Protein AF-A0A7S1HUW3-F1 (afdb_monomer)

Organism: NCBI:txid73025

Mean predicted aligned error: 11.08 Å

InterPro domains:
  IPR011990 Tetratricopeptide-like helical domain superfamily [G3DSA:1.25.40.10] (9-229)

Radius of gyration: 24.87 Å; Cα contacts (8 Å, |Δi|>4): 240; chains: 1; bounding box: 56×32×79 Å

Solvent-accessible surface area (backbone atoms only — not comparable to full-atom values): 16748 Å² total; per-residue (Å²): 142,74,86,83,72,82,83,65,94,85,57,62,65,66,44,54,49,30,48,50,54,19,50,52,26,52,69,39,39,88,79,38,91,62,22,58,60,51,18,45,54,30,36,52,52,34,48,50,62,72,69,42,90,88,64,80,72,94,42,76,70,61,52,52,56,50,47,53,52,50,30,51,46,32,42,55,42,17,66,72,36,33,90,83,37,48,71,59,16,48,55,27,22,50,55,23,32,72,74,40,69,68,37,21,63,42,25,34,53,36,22,52,51,47,55,75,68,47,89,50,74,72,51,51,56,54,26,52,53,29,24,50,49,7,31,57,25,10,65,77,70,70,37,63,66,56,21,49,56,21,48,54,52,47,22,62,70,30,43,57,50,94,48,29,71,56,18,50,53,49,40,45,74,74,66,48,88,77,77,82,58,65,67,80,51,28,84,72,45,78,82,68,75,53,74,69,62,71,66,64,46,68,73,66,46,66,87,48,50,94,79,55,84,84,81,68,82,79,63,54,57,70,71,58,47,49,50,49,53,57,58,65,32,97,84,27,66,57,41,70,76,64,35,58,84,36,91,81,44,63,95,78,80,88,85,77,88,74,76,59,79,91,54,68,83,60,78,65,90,48,72,66,47,48,50,51,55,44,45,48,55,57,52,58,76,66,57,133

Structure (mmCIF, N/CA/C/O backbone):
data_AF-A0A7S1HUW3-F1
#
_entry.id   AF-A0A7S1HUW3-F1
#
loop_
_atom_site.group_PDB
_atom_site.id
_atom_site.type_symbol
_atom_site.label_atom_id
_atom_site.label_alt_id
_atom_site.label_comp_id
_atom_site.label_asym_id
_atom_site.label_entity_id
_atom_site.label_seq_id
_atom_site.pdbx_PDB_ins_code
_atom_site.Cartn_x
_atom_site.Cartn_y
_atom_site.Cartn_z
_atom_site.occupancy
_atom_site.B_iso_or_equ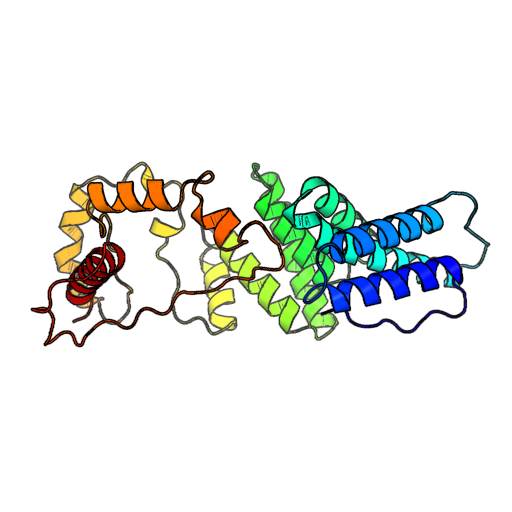iv
_atom_site.auth_seq_id
_atom_site.auth_comp_id
_atom_site.auth_asym_id
_atom_site.auth_atom_id
_atom_site.pdbx_PDB_model_num
ATOM 1 N N . PHE A 1 1 ? 9.871 -10.927 -1.979 1.00 43.12 1 PHE A N 1
ATOM 2 C CA . PHE A 1 1 ? 9.046 -9.715 -2.171 1.00 43.12 1 PHE A CA 1
ATOM 3 C C . PHE A 1 1 ? 9.077 -9.153 -3.594 1.00 43.12 1 PHE A C 1
ATOM 5 O O . PHE A 1 1 ? 8.125 -8.479 -3.960 1.00 43.12 1 PHE A O 1
ATOM 12 N N . PHE A 1 2 ? 10.095 -9.447 -4.413 1.00 52.97 2 PHE A N 1
ATOM 13 C CA . PHE A 1 2 ? 10.117 -9.075 -5.832 1.00 52.97 2 PHE A CA 1
ATOM 14 C C . PHE A 1 2 ? 10.014 -10.344 -6.686 1.00 52.97 2 PHE A C 1
ATOM 16 O O . PHE A 1 2 ? 10.800 -11.271 -6.492 1.00 52.97 2 PHE A O 1
ATOM 23 N N . ARG A 1 3 ? 9.026 -10.434 -7.589 1.00 48.28 3 ARG A N 1
ATOM 24 C CA . ARG A 1 3 ? 9.010 -11.504 -8.600 1.00 48.28 3 ARG A CA 1
ATOM 25 C C . ARG A 1 3 ? 10.178 -11.248 -9.556 1.00 48.28 3 ARG A C 1
ATOM 27 O O . ARG A 1 3 ? 10.244 -10.190 -10.176 1.00 48.28 3 ARG A O 1
ATOM 34 N N . HIS A 1 4 ? 11.107 -12.197 -9.658 1.00 50.22 4 HIS A N 1
ATOM 35 C CA . HIS A 1 4 ? 12.177 -12.134 -10.648 1.00 50.22 4 HIS A CA 1
ATOM 36 C C . HIS A 1 4 ? 11.571 -12.319 -12.042 1.00 50.22 4 HIS A C 1
ATOM 38 O O . HIS A 1 4 ? 11.090 -13.403 -12.370 1.00 50.22 4 HIS A O 1
ATOM 44 N N . LEU A 1 5 ? 11.580 -11.262 -12.854 1.00 51.81 5 LEU A N 1
ATOM 45 C CA . LEU A 1 5 ? 11.294 -11.389 -14.278 1.00 51.81 5 LEU A CA 1
ATOM 46 C C . LEU A 1 5 ? 12.488 -12.054 -14.978 1.00 51.81 5 LEU A C 1
ATOM 48 O O . LEU A 1 5 ? 13.639 -11.770 -14.625 1.00 51.81 5 LEU A O 1
ATOM 52 N N . PRO A 1 6 ? 12.241 -12.934 -15.960 1.00 51.38 6 PRO A N 1
ATOM 53 C CA . PRO A 1 6 ? 13.305 -13.482 -16.784 1.00 51.38 6 PRO A CA 1
ATOM 54 C C . PRO A 1 6 ? 14.025 -12.346 -17.519 1.00 51.38 6 PRO A C 1
ATOM 56 O O . PRO A 1 6 ? 13.398 -11.458 -18.095 1.00 51.38 6 PRO A O 1
ATOM 59 N N . LEU A 1 7 ? 15.359 -12.372 -17.481 1.00 55.84 7 LEU A N 1
ATOM 60 C CA . LEU A 1 7 ? 16.198 -11.396 -18.170 1.00 55.84 7 LEU A CA 1
ATOM 61 C C . LEU A 1 7 ? 15.936 -11.435 -19.678 1.00 55.84 7 LEU A C 1
ATOM 63 O O . LEU A 1 7 ? 16.014 -12.493 -20.306 1.00 55.84 7 LEU A O 1
ATOM 67 N N . VAL A 1 8 ? 15.650 -10.272 -20.259 1.00 60.28 8 VAL A N 1
ATOM 68 C CA . VAL A 1 8 ? 15.328 -10.155 -21.681 1.00 60.28 8 VAL A CA 1
ATOM 69 C C . VAL A 1 8 ? 16.625 -10.080 -22.512 1.00 60.28 8 VAL A C 1
ATOM 71 O O . VAL A 1 8 ? 17.457 -9.207 -22.254 1.00 60.28 8 VAL A O 1
ATOM 74 N N . PRO A 1 9 ? 16.823 -10.937 -23.539 1.00 56.75 9 PRO A N 1
ATOM 75 C CA . PRO A 1 9 ? 18.079 -11.022 -24.305 1.00 56.75 9 PRO A CA 1
ATOM 76 C C . PRO A 1 9 ? 18.466 -9.764 -25.100 1.00 56.75 9 PRO A C 1
ATOM 78 O O . PRO A 1 9 ? 19.591 -9.662 -25.582 1.00 56.75 9 PRO A O 1
ATOM 81 N N . THR A 1 10 ? 17.529 -8.837 -25.308 1.00 69.38 10 THR A N 1
ATOM 82 C CA . THR A 1 10 ? 17.661 -7.664 -26.190 1.00 69.38 10 THR A CA 1
ATOM 83 C C . THR A 1 10 ? 18.042 -6.381 -25.447 1.00 69.38 10 THR A C 1
ATOM 85 O O . THR A 1 10 ? 18.263 -5.352 -26.088 1.00 69.38 10 THR A O 1
ATOM 88 N N . MET A 1 11 ? 18.128 -6.425 -24.115 1.00 74.81 11 MET A N 1
ATOM 89 C CA . MET A 1 11 ? 18.357 -5.246 -23.283 1.00 74.81 11 MET A CA 1
ATOM 90 C C . MET A 1 11 ? 19.819 -4.826 -23.189 1.00 74.81 11 MET A C 1
ATOM 92 O O . MET A 1 11 ? 20.731 -5.648 -23.260 1.00 74.81 11 MET A O 1
ATOM 96 N N . ASP A 1 12 ? 20.037 -3.526 -22.967 1.00 83.88 12 ASP A N 1
ATOM 97 C CA . ASP A 1 12 ? 21.360 -3.010 -22.625 1.00 83.88 12 ASP A CA 1
ATOM 98 C C . ASP A 1 12 ? 21.861 -3.717 -21.356 1.00 83.88 12 ASP A C 1
ATOM 100 O O . ASP A 1 12 ? 21.289 -3.578 -20.270 1.00 83.88 12 ASP A O 1
ATOM 104 N N . HIS A 1 13 ? 22.952 -4.473 -21.498 1.00 86.75 13 HIS A N 1
ATOM 105 C CA . HIS A 1 13 ? 23.586 -5.211 -20.409 1.00 86.75 13 HIS A CA 1
ATOM 106 C C . HIS A 1 13 ? 23.904 -4.325 -19.198 1.00 86.75 13 HIS A C 1
ATOM 108 O O . HIS A 1 13 ? 23.918 -4.821 -18.074 1.00 86.75 13 HIS A O 1
ATOM 114 N N . LYS A 1 14 ? 24.119 -3.016 -19.393 1.00 90.56 14 LYS A N 1
ATOM 115 C CA . LYS A 1 14 ? 24.327 -2.071 -18.291 1.00 90.56 14 LYS A CA 1
ATOM 116 C C . LYS A 1 14 ? 23.064 -1.858 -17.463 1.00 90.56 14 LYS A C 1
ATOM 118 O O . LYS A 1 14 ? 23.157 -1.834 -16.241 1.00 90.56 14 LYS A O 1
ATOM 123 N N . VAL A 1 15 ? 21.898 -1.724 -18.099 1.00 90.69 15 VAL A N 1
ATOM 124 C CA . VAL A 1 15 ? 20.608 -1.585 -17.398 1.00 90.69 15 VAL A CA 1
ATOM 125 C C . VAL A 1 15 ? 20.317 -2.852 -16.602 1.00 90.69 15 VAL A C 1
ATOM 127 O O . VAL A 1 15 ? 19.973 -2.778 -15.425 1.00 90.69 15 VAL A O 1
ATOM 130 N N . VAL A 1 16 ? 20.537 -4.014 -17.220 1.00 90.81 16 VAL A N 1
ATOM 131 C CA . VAL A 1 16 ? 20.383 -5.319 -16.565 1.00 90.81 16 VAL A CA 1
ATOM 132 C C . VAL A 1 16 ? 21.322 -5.459 -15.364 1.00 90.81 16 VAL A C 1
ATOM 134 O O . VAL A 1 16 ? 20.885 -5.885 -14.297 1.00 90.81 16 VAL A O 1
ATOM 137 N N . ALA A 1 17 ? 22.589 -5.059 -15.501 1.00 93.94 17 ALA A N 1
ATOM 138 C CA . ALA A 1 17 ? 23.556 -5.107 -14.407 1.00 93.94 17 ALA A CA 1
ATOM 139 C C . ALA A 1 17 ? 23.175 -4.169 -13.250 1.00 93.94 17 ALA A C 1
ATOM 141 O O . ALA A 1 17 ? 23.242 -4.575 -12.093 1.00 93.94 17 ALA A O 1
ATOM 142 N N . LEU A 1 18 ? 22.737 -2.940 -13.549 1.00 95.81 18 LEU A N 1
ATOM 143 C CA . LEU A 1 18 ? 22.263 -1.995 -12.532 1.00 95.81 18 LEU A CA 1
ATOM 144 C C . LEU A 1 18 ? 21.038 -2.534 -11.789 1.00 95.81 18 LEU A C 1
ATOM 146 O O . LEU A 1 18 ? 20.961 -2.407 -10.570 1.00 95.81 18 LEU A O 1
ATOM 150 N N . TYR A 1 19 ? 20.103 -3.156 -12.510 1.00 94.19 19 TYR A N 1
ATOM 151 C CA . TYR A 1 19 ? 18.950 -3.806 -11.901 1.00 94.19 19 TYR A CA 1
ATOM 152 C C . TYR A 1 19 ? 19.361 -4.970 -10.994 1.00 94.19 19 TYR A C 1
ATOM 154 O O . TYR A 1 19 ? 18.906 -5.031 -9.857 1.00 94.19 19 TYR A O 1
ATOM 162 N N . GLY A 1 20 ? 20.250 -5.853 -11.462 1.00 93.44 20 GLY A N 1
ATOM 163 C CA . GLY A 1 20 ? 20.770 -6.968 -10.665 1.00 93.44 20 GLY A CA 1
ATOM 164 C C . GLY A 1 20 ? 21.406 -6.494 -9.358 1.00 93.44 20 GLY A C 1
ATOM 165 O O . GLY A 1 20 ? 20.997 -6.936 -8.290 1.00 93.44 20 GLY A O 1
ATOM 166 N N . GLN A 1 21 ? 22.299 -5.503 -9.435 1.00 96.25 21 GLN A N 1
ATOM 167 C CA . GLN A 1 21 ? 22.933 -4.894 -8.259 1.00 96.25 21 GLN A CA 1
ATOM 168 C C . GLN A 1 21 ? 21.913 -4.236 -7.320 1.00 96.25 21 GLN A C 1
ATOM 170 O O . GLN A 1 21 ? 22.048 -4.314 -6.102 1.00 96.25 21 GLN A O 1
ATOM 175 N N . ALA A 1 22 ? 20.873 -3.595 -7.865 1.00 95.62 22 ALA A N 1
ATOM 176 C CA . ALA A 1 22 ? 19.812 -3.026 -7.042 1.00 95.62 22 ALA A CA 1
ATOM 177 C C . ALA A 1 22 ? 19.028 -4.117 -6.304 1.00 95.62 22 ALA A C 1
ATOM 179 O O . ALA A 1 22 ? 18.686 -3.936 -5.141 1.00 95.62 22 ALA A O 1
ATOM 180 N N . MET A 1 23 ? 18.749 -5.248 -6.959 1.00 94.25 23 MET A N 1
ATOM 181 C CA . MET A 1 23 ? 18.047 -6.369 -6.330 1.00 94.25 23 MET A CA 1
ATOM 182 C C . MET A 1 23 ? 18.900 -7.035 -5.251 1.00 94.25 23 MET A C 1
ATOM 184 O O . MET A 1 23 ? 18.367 -7.354 -4.194 1.00 94.25 23 MET A O 1
ATOM 188 N N . GLU A 1 24 ? 20.204 -7.193 -5.482 1.00 94.00 24 GLU A N 1
ATOM 189 C CA . GLU A 1 24 ? 21.157 -7.672 -4.472 1.00 94.00 24 GLU A CA 1
ATOM 190 C C . GLU A 1 24 ? 21.175 -6.740 -3.253 1.00 94.00 24 GLU A C 1
ATOM 192 O O . GLU A 1 24 ? 20.993 -7.192 -2.125 1.00 94.00 24 GLU A O 1
ATOM 197 N N . ALA A 1 25 ? 21.265 -5.423 -3.470 1.00 93.38 25 ALA A N 1
ATOM 198 C CA . ALA A 1 25 ? 21.189 -4.447 -2.387 1.00 93.38 25 ALA A CA 1
ATOM 199 C C . ALA A 1 25 ? 19.851 -4.528 -1.622 1.00 93.38 25 ALA A C 1
ATOM 201 O O . ALA A 1 25 ? 19.842 -4.476 -0.396 1.00 93.38 25 ALA A O 1
ATOM 202 N N . LEU A 1 26 ? 18.719 -4.725 -2.309 1.00 90.25 26 LEU A N 1
ATOM 203 C CA . LEU A 1 26 ? 17.420 -4.910 -1.647 1.00 90.25 26 LEU A CA 1
ATOM 204 C C . LEU A 1 26 ? 17.307 -6.232 -0.879 1.00 90.25 26 LEU A C 1
ATOM 206 O O . LEU A 1 26 ? 16.607 -6.279 0.126 1.00 90.25 26 LEU A O 1
ATOM 210 N N . GLN A 1 27 ? 17.971 -7.299 -1.320 1.00 90.25 27 GLN A N 1
ATOM 211 C CA . GLN A 1 27 ? 18.033 -8.560 -0.571 1.00 90.25 27 GLN A CA 1
ATOM 212 C C . GLN A 1 27 ? 18.876 -8.416 0.699 1.00 90.25 27 GLN A C 1
ATOM 214 O O . GLN A 1 27 ? 18.561 -9.007 1.728 1.00 90.25 27 GLN A O 1
ATOM 219 N N . GLU A 1 28 ? 19.922 -7.594 0.648 1.00 91.44 28 GLU A N 1
ATOM 220 C CA . GLU A 1 28 ? 20.742 -7.251 1.809 1.00 91.44 28 GLU A CA 1
ATOM 221 C C . GLU A 1 28 ? 20.106 -6.178 2.696 1.00 91.44 28 GLU A C 1
ATOM 223 O O . GLU A 1 28 ? 20.621 -5.911 3.785 1.00 91.44 28 GLU A O 1
ATOM 228 N N . ALA A 1 29 ? 18.996 -5.570 2.267 1.00 86.25 29 ALA A N 1
ATOM 229 C CA . ALA A 1 29 ? 18.388 -4.450 2.967 1.00 86.25 29 ALA A CA 1
ATOM 230 C C . ALA A 1 29 ? 17.949 -4.805 4.381 1.00 86.25 29 ALA A C 1
ATOM 232 O O . ALA A 1 29 ? 17.944 -3.907 5.198 1.00 86.25 29 ALA A O 1
ATOM 233 N N . ASP A 1 30 ? 17.715 -6.066 4.749 1.00 79.56 30 ASP A N 1
ATOM 234 C CA . ASP A 1 30 ? 17.420 -6.452 6.142 1.00 79.56 30 ASP A CA 1
ATOM 235 C C . ASP A 1 30 ? 18.675 -6.547 7.029 1.00 79.56 30 ASP A C 1
ATOM 237 O O . ASP A 1 30 ? 18.607 -6.384 8.251 1.00 79.56 30 ASP A O 1
ATOM 241 N N . HIS A 1 31 ? 19.870 -6.652 6.440 1.00 85.75 31 HIS A N 1
ATOM 242 C CA . HIS A 1 31 ? 21.131 -6.841 7.173 1.00 85.75 31 HIS A CA 1
ATOM 243 C C . HIS A 1 31 ? 22.152 -5.704 7.017 1.00 85.75 31 HIS A C 1
ATOM 245 O O . HIS A 1 31 ? 23.008 -5.538 7.887 1.00 85.75 31 HIS A O 1
ATOM 251 N N . ARG A 1 32 ? 22.048 -4.881 5.969 1.00 89.62 32 ARG A N 1
ATOM 252 C CA . ARG A 1 32 ? 22.983 -3.793 5.669 1.00 89.62 32 ARG A CA 1
ATOM 253 C C . ARG A 1 32 ? 22.287 -2.432 5.654 1.00 89.62 32 ARG A C 1
ATOM 255 O O . ARG A 1 32 ? 21.494 -2.129 4.768 1.00 89.62 32 ARG A O 1
ATOM 262 N N . LEU A 1 33 ? 22.638 -1.581 6.621 1.00 85.56 33 LEU A N 1
ATOM 263 C CA . LEU A 1 33 ? 22.194 -0.184 6.661 1.00 85.56 33 LEU A CA 1
ATOM 264 C C . LEU A 1 33 ? 22.604 0.551 5.376 1.00 85.56 33 LEU A C 1
ATOM 266 O O . LEU A 1 33 ? 23.772 0.525 4.987 1.00 85.56 33 LEU A O 1
ATOM 270 N N . GLY A 1 34 ? 21.645 1.231 4.743 1.00 87.62 34 GLY A N 1
ATOM 271 C CA . GLY A 1 34 ? 21.874 2.042 3.546 1.00 87.62 34 GLY A CA 1
ATOM 272 C C . GLY A 1 34 ? 21.795 1.276 2.225 1.00 87.62 34 GLY A C 1
ATOM 273 O O . GLY A 1 34 ? 21.966 1.890 1.170 1.00 87.62 34 GLY A O 1
ATOM 274 N N . ALA A 1 35 ? 21.504 -0.028 2.246 1.00 90.94 35 ALA A N 1
ATOM 275 C CA . ALA A 1 35 ? 21.322 -0.790 1.016 1.00 90.94 35 ALA A CA 1
ATOM 276 C C . ALA A 1 35 ? 20.095 -0.309 0.211 1.00 90.94 35 ALA A C 1
ATOM 278 O O . ALA A 1 35 ? 20.120 -0.342 -1.018 1.00 90.94 35 ALA A O 1
ATOM 279 N N . GLU A 1 36 ? 19.068 0.253 0.864 1.00 90.56 36 GLU A N 1
ATOM 280 C CA . GLU A 1 36 ? 17.922 0.859 0.170 1.00 90.56 36 GLU A CA 1
ATOM 281 C C . GLU A 1 36 ? 18.326 2.122 -0.607 1.00 90.56 36 GLU A C 1
ATOM 283 O O . GLU A 1 36 ? 17.862 2.336 -1.725 1.00 90.56 36 GLU A O 1
ATOM 288 N N . VAL A 1 37 ? 19.233 2.932 -0.045 1.00 92.75 37 VAL A N 1
ATOM 289 C CA . VAL A 1 37 ? 19.776 4.142 -0.694 1.00 92.75 37 VAL A CA 1
ATOM 290 C C . VAL A 1 37 ? 20.643 3.764 -1.895 1.00 92.75 37 VAL A C 1
ATOM 292 O O . VAL A 1 37 ? 20.616 4.420 -2.940 1.00 92.75 37 VAL A O 1
ATOM 295 N N . GLU A 1 38 ? 21.413 2.682 -1.772 1.00 95.25 38 GLU A N 1
ATOM 296 C CA . GLU A 1 38 ? 22.172 2.133 -2.890 1.00 95.25 38 GLU A CA 1
ATOM 297 C C . GLU A 1 38 ? 21.250 1.623 -4.005 1.00 95.25 38 GLU A C 1
ATOM 299 O O . GLU A 1 38 ? 21.446 1.999 -5.166 1.00 95.25 38 GLU A O 1
ATOM 304 N N . ALA A 1 39 ? 20.227 0.835 -3.660 1.00 95.06 39 ALA A N 1
ATOM 305 C CA . ALA A 1 39 ? 19.238 0.328 -4.606 1.00 95.06 39 ALA A CA 1
ATOM 306 C C . ALA A 1 39 ? 18.505 1.467 -5.326 1.00 95.06 39 ALA A C 1
ATOM 308 O O . ALA A 1 39 ? 18.411 1.463 -6.552 1.00 95.06 39 ALA A O 1
ATOM 309 N N . GLU A 1 40 ? 18.058 2.484 -4.590 1.00 95.44 40 GLU A N 1
ATOM 310 C CA . GLU A 1 40 ? 17.447 3.693 -5.142 1.00 95.44 40 GLU A CA 1
ATOM 311 C C . GLU A 1 40 ? 18.346 4.367 -6.182 1.00 95.44 40 GLU A C 1
ATOM 313 O O . GLU A 1 40 ? 17.909 4.650 -7.300 1.00 95.44 40 GLU A O 1
ATOM 318 N N . ARG A 1 41 ? 19.624 4.586 -5.850 1.00 97.50 41 ARG A N 1
ATOM 319 C CA . ARG A 1 41 ? 20.591 5.208 -6.763 1.00 97.50 41 ARG A CA 1
ATOM 320 C C . ARG A 1 41 ? 20.803 4.363 -8.021 1.00 97.50 41 ARG A C 1
ATOM 322 O O . ARG A 1 41 ? 20.909 4.912 -9.120 1.00 97.50 41 ARG A O 1
ATOM 329 N N . LEU A 1 42 ? 20.902 3.042 -7.878 1.00 97.69 42 LEU A N 1
ATOM 330 C CA . LEU A 1 42 ? 21.092 2.114 -8.996 1.00 97.69 42 LEU A CA 1
ATOM 331 C C . LEU A 1 42 ? 19.866 2.086 -9.921 1.00 97.69 42 LEU A C 1
ATOM 333 O O . LEU A 1 42 ? 20.020 2.225 -11.137 1.00 97.69 42 LEU A O 1
ATOM 337 N N . LEU A 1 43 ? 18.659 2.001 -9.354 1.00 96.94 43 LEU A N 1
ATOM 338 C CA . LEU A 1 43 ? 17.393 2.040 -10.093 1.00 96.94 43 LEU A CA 1
ATOM 339 C C . LEU A 1 43 ? 17.192 3.385 -10.797 1.00 96.94 43 LEU A C 1
ATOM 341 O O . LEU A 1 43 ? 16.844 3.408 -11.976 1.00 96.94 43 LEU A O 1
ATOM 345 N N . GLY A 1 44 ? 17.480 4.502 -10.123 1.00 96.38 44 GLY A N 1
ATOM 346 C CA . GLY A 1 44 ? 17.404 5.839 -10.717 1.00 96.38 44 GLY A CA 1
ATOM 347 C C . GLY A 1 44 ? 18.316 5.990 -11.938 1.00 96.38 44 GLY A C 1
ATOM 348 O O . GLY A 1 44 ? 17.895 6.518 -12.968 1.00 96.38 44 GLY A O 1
ATOM 349 N N . ARG A 1 45 ? 19.542 5.448 -11.875 1.00 96.06 45 ARG A N 1
ATOM 350 C CA . ARG A 1 45 ? 20.461 5.416 -13.027 1.00 96.06 45 ARG A CA 1
ATOM 351 C C . ARG A 1 45 ? 19.934 4.547 -14.166 1.00 96.06 45 ARG A C 1
ATOM 353 O O . ARG A 1 45 ? 20.019 4.962 -15.318 1.00 96.06 45 ARG A O 1
ATOM 360 N N . ALA A 1 46 ? 19.388 3.371 -13.858 1.00 94.62 46 ALA A N 1
ATOM 361 C CA . ALA A 1 46 ? 18.812 2.482 -14.864 1.00 94.62 46 ALA A CA 1
ATOM 362 C C . ALA A 1 46 ? 17.626 3.144 -15.589 1.00 94.62 46 ALA A C 1
ATOM 364 O O . ALA A 1 46 ? 17.572 3.132 -16.818 1.00 94.62 46 ALA A O 1
ATOM 365 N N . ILE A 1 47 ? 16.728 3.799 -14.844 1.00 94.44 47 ILE A N 1
ATOM 366 C CA . ILE A 1 47 ? 15.595 4.554 -15.401 1.00 94.44 47 ILE A CA 1
ATOM 367 C C . ILE A 1 47 ? 16.091 5.675 -16.315 1.00 94.44 47 ILE A C 1
ATOM 369 O O . ILE A 1 47 ? 15.621 5.768 -17.448 1.00 94.44 47 ILE A O 1
ATOM 373 N N . ALA A 1 48 ? 17.061 6.480 -15.864 1.00 93.50 48 ALA A N 1
ATOM 374 C CA . ALA A 1 48 ? 17.615 7.576 -16.658 1.00 93.50 48 ALA A CA 1
ATOM 375 C C . ALA A 1 48 ? 18.124 7.080 -18.023 1.00 93.50 48 ALA A C 1
ATOM 377 O O . ALA A 1 48 ? 17.693 7.593 -19.058 1.00 93.50 48 ALA A O 1
ATOM 378 N N . MET A 1 49 ? 18.922 6.004 -18.032 1.00 90.69 49 MET A N 1
ATOM 379 C CA . MET A 1 49 ? 19.449 5.385 -19.258 1.00 90.69 49 MET A CA 1
ATOM 380 C C . MET A 1 49 ? 18.354 4.916 -20.227 1.00 90.69 49 MET A C 1
ATOM 382 O O . MET A 1 49 ? 18.525 4.992 -21.443 1.00 90.69 49 MET A O 1
ATOM 386 N N . MET A 1 50 ? 17.228 4.424 -19.707 1.00 88.44 50 MET A N 1
ATOM 387 C CA . MET A 1 50 ? 16.109 3.949 -20.529 1.00 88.44 50 MET A CA 1
ATOM 388 C C . MET A 1 50 ? 15.207 5.080 -21.037 1.00 88.44 50 MET A C 1
ATOM 390 O O . MET A 1 50 ? 14.518 4.915 -22.044 1.00 88.44 50 MET A O 1
ATOM 394 N N . THR A 1 51 ? 15.193 6.225 -20.355 1.00 88.06 51 THR A N 1
ATOM 395 C CA . THR A 1 51 ? 14.394 7.395 -20.750 1.00 88.06 51 THR A CA 1
ATOM 396 C C . THR A 1 51 ? 15.124 8.355 -21.689 1.00 88.06 51 THR A C 1
ATOM 398 O O . THR A 1 51 ? 14.473 9.197 -22.309 1.00 88.06 51 THR A O 1
ATOM 401 N N . GLU A 1 52 ? 16.448 8.235 -21.830 1.00 81.69 52 GLU A N 1
ATOM 402 C CA . GLU A 1 52 ? 17.240 9.132 -22.672 1.00 81.69 52 GLU A CA 1
ATOM 403 C C . GLU A 1 52 ? 16.898 9.000 -24.178 1.00 81.69 52 GLU A C 1
ATOM 405 O O . GLU A 1 52 ? 16.843 7.886 -24.716 1.00 81.69 52 GLU A O 1
ATOM 410 N N . PRO A 1 53 ? 16.724 10.124 -24.912 1.00 58.53 53 PRO A N 1
ATOM 411 C CA . PRO A 1 53 ? 16.240 10.134 -26.301 1.00 58.53 53 PRO A CA 1
ATOM 412 C C . PRO A 1 53 ? 17.088 9.354 -27.323 1.00 58.53 53 PRO A C 1
ATOM 414 O O . PRO A 1 53 ? 16.602 9.050 -28.411 1.00 58.53 53 PRO A O 1
ATOM 417 N N . GLY A 1 54 ? 18.346 9.027 -27.006 1.00 61.34 54 GLY A N 1
ATOM 418 C CA . GLY A 1 54 ? 19.289 8.375 -27.925 1.00 61.34 54 GLY A CA 1
ATOM 419 C C . GLY A 1 54 ? 19.244 6.840 -27.959 1.00 61.34 54 GLY A C 1
ATOM 420 O O . GLY A 1 54 ? 19.886 6.239 -28.818 1.00 61.34 54 GLY A O 1
ATOM 421 N N . SER A 1 55 ? 18.503 6.196 -27.049 1.00 56.16 55 SER A N 1
ATOM 422 C CA . SER A 1 55 ? 18.557 4.736 -26.828 1.00 56.16 55 SER A CA 1
ATOM 423 C C . SER A 1 55 ? 17.580 3.912 -27.696 1.00 56.16 55 SER A C 1
ATOM 425 O O . SER A 1 55 ? 17.721 2.696 -27.836 1.00 56.16 55 SER A O 1
ATOM 427 N N . ARG A 1 56 ? 16.602 4.548 -28.361 1.00 56.50 56 ARG A N 1
ATOM 428 C CA . ARG A 1 56 ? 15.544 3.844 -29.118 1.00 56.50 56 ARG A CA 1
ATOM 429 C C . ARG A 1 56 ? 16.033 3.314 -30.474 1.00 56.50 56 ARG A C 1
ATOM 431 O O . ARG A 1 56 ? 15.857 3.944 -31.518 1.00 56.50 56 ARG A O 1
ATOM 438 N N . ARG A 1 57 ? 16.641 2.124 -30.485 1.00 55.03 57 ARG A N 1
ATOM 439 C CA . ARG A 1 57 ? 16.896 1.358 -31.718 1.00 55.03 57 ARG A CA 1
ATOM 440 C C . ARG A 1 57 ? 15.604 0.689 -32.209 1.00 55.03 57 ARG A C 1
ATOM 442 O O . ARG A 1 57 ? 15.025 -0.141 -31.529 1.00 55.03 57 ARG A O 1
ATOM 449 N N . LYS A 1 58 ? 15.216 1.027 -33.444 1.00 55.22 58 LYS A N 1
ATOM 450 C CA . LYS A 1 58 ? 14.017 0.598 -34.193 1.00 55.22 58 LYS A CA 1
ATOM 451 C C . LYS A 1 58 ? 13.752 -0.923 -34.186 1.00 55.22 58 LYS A C 1
ATOM 453 O O . LYS A 1 58 ? 14.156 -1.590 -35.138 1.00 55.22 58 LYS A O 1
ATOM 458 N N . ARG A 1 59 ? 13.024 -1.467 -33.200 1.00 57.50 59 ARG A N 1
ATOM 459 C CA . ARG A 1 59 ? 12.311 -2.764 -33.285 1.00 57.50 59 ARG A CA 1
ATOM 460 C C . ARG A 1 59 ? 11.124 -2.782 -32.309 1.00 57.50 59 ARG A C 1
ATOM 462 O O . ARG A 1 59 ? 11.334 -2.882 -31.112 1.00 57.50 59 ARG A O 1
ATOM 469 N N . LYS A 1 60 ? 9.892 -2.832 -32.835 1.00 64.62 60 LYS A N 1
ATOM 470 C CA . LYS A 1 60 ? 8.629 -2.788 -32.064 1.00 64.62 60 LYS A CA 1
ATOM 471 C C . LYS A 1 60 ? 8.576 -3.732 -30.846 1.00 64.62 60 LYS A C 1
ATOM 473 O O . LYS A 1 60 ? 8.132 -3.327 -29.785 1.00 64.62 60 LYS A O 1
ATOM 478 N N . ARG A 1 61 ? 9.068 -4.971 -30.975 1.00 59.44 61 ARG A N 1
ATOM 479 C CA . ARG A 1 61 ? 9.101 -5.946 -29.864 1.00 59.44 61 ARG A CA 1
ATOM 480 C C . ARG A 1 61 ? 10.116 -5.587 -28.769 1.00 59.44 61 ARG A C 1
ATOM 482 O O . ARG A 1 61 ? 9.851 -5.810 -27.599 1.00 59.44 61 ARG A O 1
ATOM 489 N N . ALA A 1 62 ? 11.252 -5.000 -29.148 1.00 69.06 62 ALA A N 1
ATOM 490 C CA . ALA A 1 62 ? 12.226 -4.499 -28.180 1.00 69.06 62 ALA A CA 1
ATOM 491 C C . ALA A 1 62 ? 11.693 -3.259 -27.440 1.00 69.06 62 ALA A C 1
ATOM 493 O O . ALA A 1 62 ? 12.078 -3.025 -26.300 1.00 69.06 62 ALA A O 1
ATOM 494 N N . ASP A 1 63 ? 10.791 -2.495 -28.066 1.00 77.00 63 ASP A N 1
ATOM 495 C CA . ASP A 1 63 ? 10.149 -1.335 -27.442 1.00 77.00 63 ASP A CA 1
ATOM 496 C C . ASP A 1 63 ? 9.128 -1.753 -26.362 1.00 77.00 63 ASP A C 1
ATOM 498 O O . ASP A 1 63 ? 9.072 -1.117 -25.311 1.00 77.00 63 ASP A O 1
ATOM 502 N N . GLU A 1 64 ? 8.368 -2.834 -26.581 1.00 81.69 64 GLU A N 1
ATOM 503 C CA . GLU A 1 64 ? 7.436 -3.407 -25.588 1.00 81.69 64 GLU A CA 1
ATOM 504 C C . GLU A 1 64 ? 8.191 -3.983 -24.377 1.00 81.69 64 GLU A C 1
ATOM 506 O O . GLU A 1 64 ? 7.927 -3.596 -23.241 1.00 81.69 64 GLU A O 1
ATOM 511 N N . GLU A 1 65 ? 9.216 -4.808 -24.618 1.00 82.81 65 GLU A N 1
ATOM 512 C CA . GLU A 1 65 ? 10.076 -5.367 -23.562 1.00 82.81 65 GLU A CA 1
ATOM 513 C C . GLU A 1 65 ? 10.783 -4.256 -22.756 1.00 82.81 65 GLU A C 1
ATOM 515 O O . GLU A 1 65 ? 10.867 -4.306 -21.526 1.00 82.81 65 GLU A O 1
ATOM 520 N N . ALA A 1 66 ? 11.266 -3.206 -23.432 1.00 84.94 66 ALA A N 1
ATOM 521 C CA . ALA A 1 66 ? 11.855 -2.040 -22.777 1.00 84.94 66 ALA A CA 1
ATOM 522 C C . ALA A 1 66 ? 10.840 -1.255 -21.934 1.00 84.94 66 ALA A C 1
ATOM 524 O O . ALA A 1 66 ? 11.191 -0.773 -20.855 1.00 84.94 66 ALA A O 1
ATOM 525 N N . ALA A 1 67 ? 9.595 -1.127 -22.394 1.00 87.56 67 ALA A N 1
ATOM 526 C CA . ALA A 1 67 ? 8.540 -0.464 -21.637 1.00 87.56 67 ALA A CA 1
ATOM 527 C C . ALA A 1 67 ? 8.179 -1.241 -20.360 1.00 87.56 67 ALA A C 1
ATOM 529 O O . ALA A 1 67 ? 8.064 -0.626 -19.299 1.00 87.56 67 ALA A O 1
ATOM 530 N N . GLU A 1 68 ? 8.075 -2.570 -20.437 1.00 88.62 68 GLU A N 1
ATOM 531 C CA . GLU A 1 68 ? 7.798 -3.434 -19.281 1.00 88.62 68 GLU A CA 1
ATOM 532 C C . GLU A 1 68 ? 8.889 -3.330 -18.211 1.00 88.62 68 GLU A C 1
ATOM 534 O O . GLU A 1 68 ? 8.597 -3.097 -17.038 1.00 88.62 68 GLU A O 1
ATOM 539 N N . MET A 1 69 ? 10.162 -3.417 -18.602 1.00 90.50 69 MET A N 1
ATOM 540 C CA . MET A 1 69 ? 11.267 -3.263 -17.653 1.00 90.50 69 MET A CA 1
ATOM 541 C C . MET A 1 69 ? 11.322 -1.857 -17.056 1.00 90.50 69 MET A C 1
ATOM 543 O O . MET A 1 69 ? 11.568 -1.703 -15.861 1.00 90.50 69 MET A O 1
ATOM 547 N N . LEU A 1 70 ? 11.073 -0.816 -17.854 1.00 92.88 70 LEU A N 1
ATOM 548 C CA . LEU A 1 70 ? 11.014 0.549 -17.339 1.00 92.88 70 LEU A CA 1
ATOM 549 C C . LEU A 1 70 ? 9.877 0.713 -16.319 1.00 92.88 70 LEU A C 1
ATOM 551 O O . LEU A 1 70 ? 10.067 1.373 -15.296 1.00 92.88 70 LEU A O 1
ATOM 555 N N . ALA A 1 71 ? 8.717 0.099 -16.566 1.00 94.06 71 ALA A N 1
ATOM 556 C CA . ALA A 1 71 ? 7.620 0.050 -15.608 1.00 94.06 71 ALA A CA 1
ATOM 557 C C . ALA A 1 71 ? 8.039 -0.692 -14.326 1.00 94.06 71 ALA A C 1
ATOM 559 O O . ALA A 1 71 ? 7.853 -0.164 -13.233 1.00 94.06 71 ALA A O 1
ATOM 560 N N . GLN A 1 72 ? 8.707 -1.842 -14.437 1.00 93.38 72 GLN A N 1
ATOM 561 C CA . GLN A 1 72 ? 9.213 -2.590 -13.282 1.00 93.38 72 GLN A CA 1
ATOM 562 C C . GLN A 1 72 ? 10.197 -1.765 -12.437 1.00 93.38 72 GLN A C 1
ATOM 564 O O . GLN A 1 72 ? 10.059 -1.681 -11.216 1.00 93.38 72 GLN A O 1
ATOM 569 N N . LEU A 1 73 ? 11.173 -1.116 -13.080 1.00 95.62 73 LEU A N 1
ATOM 570 C CA . LEU A 1 73 ? 12.153 -0.260 -12.410 1.00 95.62 73 LEU A CA 1
ATOM 571 C C . LEU A 1 73 ? 11.473 0.887 -11.655 1.00 95.62 73 LEU A C 1
ATOM 573 O O . LEU A 1 73 ? 11.802 1.146 -10.498 1.00 95.62 73 LEU A O 1
ATOM 577 N N . ARG A 1 74 ? 10.507 1.555 -12.298 1.00 97.19 74 ARG A N 1
ATOM 578 C CA . ARG A 1 74 ? 9.729 2.639 -11.684 1.00 97.19 74 ARG A CA 1
ATOM 579 C C . ARG A 1 74 ? 8.884 2.147 -10.522 1.00 97.19 74 ARG A C 1
ATOM 581 O O . ARG A 1 74 ? 8.830 2.829 -9.507 1.00 97.19 74 ARG A O 1
ATOM 588 N N . PHE A 1 75 ? 8.258 0.981 -10.652 1.00 96.50 75 PHE A N 1
ATOM 589 C CA . PHE A 1 75 ? 7.431 0.400 -9.603 1.00 96.50 75 PHE A CA 1
ATOM 590 C C . PHE A 1 75 ? 8.255 0.106 -8.344 1.00 96.50 75 PHE A C 1
ATOM 592 O O . PHE A 1 75 ? 7.895 0.533 -7.248 1.00 96.50 75 PHE A O 1
ATOM 599 N N . ILE A 1 76 ? 9.409 -0.545 -8.504 1.00 95.31 76 ILE A N 1
ATOM 600 C CA . ILE A 1 76 ? 10.316 -0.847 -7.390 1.00 95.31 76 ILE A CA 1
ATOM 601 C C . ILE A 1 76 ? 10.857 0.440 -6.766 1.00 95.31 76 ILE A C 1
ATOM 603 O O . ILE A 1 76 ? 10.844 0.575 -5.544 1.00 95.31 76 ILE A O 1
ATOM 607 N N . LEU A 1 77 ? 11.303 1.398 -7.586 1.00 96.31 77 LEU A N 1
ATOM 608 C CA . LEU A 1 77 ? 11.774 2.685 -7.079 1.00 96.31 77 LEU A CA 1
ATOM 609 C C . LEU A 1 77 ? 10.666 3.412 -6.305 1.00 96.31 77 LEU A C 1
ATOM 611 O O . LEU A 1 77 ? 10.930 3.920 -5.220 1.00 96.31 77 LEU A O 1
ATOM 615 N N . GLY A 1 78 ? 9.434 3.399 -6.824 1.00 95.69 78 GLY A N 1
ATOM 616 C CA . GLY A 1 78 ? 8.254 3.959 -6.167 1.00 95.69 78 GLY A CA 1
ATOM 617 C C . GLY A 1 78 ? 8.084 3.399 -4.761 1.00 95.69 78 GLY A C 1
ATOM 618 O O . GLY A 1 78 ? 8.001 4.169 -3.810 1.00 95.69 78 GLY A O 1
ATOM 619 N N . ARG A 1 79 ? 8.179 2.074 -4.605 1.00 93.25 79 ARG A N 1
ATOM 620 C CA . ARG A 1 79 ? 8.091 1.407 -3.296 1.00 93.25 79 ARG A CA 1
ATOM 621 C C . ARG A 1 79 ? 9.193 1.818 -2.323 1.00 93.25 79 ARG A C 1
ATOM 623 O O . ARG A 1 79 ? 8.927 1.935 -1.131 1.00 93.25 79 ARG A O 1
ATOM 630 N N . ILE A 1 80 ? 10.417 2.026 -2.808 1.00 92.00 80 ILE A N 1
ATOM 631 C CA . ILE A 1 80 ? 11.552 2.434 -1.964 1.00 92.00 80 ILE A CA 1
ATOM 632 C C . ILE A 1 80 ? 11.379 3.872 -1.471 1.00 92.00 80 ILE A C 1
ATOM 634 O O . ILE A 1 80 ? 11.698 4.172 -0.320 1.00 92.00 80 ILE A O 1
ATOM 638 N N . VAL A 1 81 ? 10.895 4.769 -2.335 1.00 93.25 81 VAL A N 1
ATOM 639 C CA . VAL A 1 81 ? 10.819 6.204 -2.025 1.00 93.25 81 VAL A CA 1
ATOM 640 C C . VAL A 1 81 ? 9.488 6.633 -1.409 1.00 93.25 81 VAL A C 1
ATOM 642 O O . VAL A 1 81 ? 9.434 7.717 -0.842 1.00 93.25 81 VAL A O 1
ATOM 645 N N . GLU A 1 82 ? 8.448 5.795 -1.458 1.00 92.44 82 GLU A N 1
ATOM 646 C CA . GLU A 1 82 ? 7.079 6.116 -1.020 1.00 92.44 82 GLU A CA 1
ATOM 647 C C . GLU A 1 82 ? 7.001 6.767 0.364 1.00 92.44 82 GLU A C 1
ATOM 649 O O . GLU A 1 82 ? 6.361 7.802 0.519 1.00 92.44 82 GLU A O 1
ATOM 654 N N . TRP A 1 83 ? 7.693 6.210 1.357 1.00 84.50 83 TRP A N 1
ATOM 655 C CA . TRP A 1 83 ? 7.624 6.691 2.740 1.00 84.50 83 TRP A CA 1
ATOM 656 C C . TRP A 1 83 ? 8.317 8.046 2.960 1.00 84.50 83 TRP A C 1
ATOM 658 O O . TRP A 1 83 ? 7.965 8.769 3.888 1.00 84.50 83 TRP A O 1
ATOM 668 N N . LYS A 1 84 ? 9.313 8.388 2.131 1.00 86.88 84 LYS A N 1
ATOM 669 C CA . LYS A 1 84 ? 10.136 9.602 2.279 1.00 86.88 84 LYS A CA 1
ATOM 670 C C . LYS A 1 84 ? 9.785 10.709 1.288 1.00 86.88 84 LYS A C 1
ATOM 672 O O . LYS A 1 84 ? 10.024 11.878 1.567 1.00 86.88 84 LYS A O 1
ATOM 677 N N . GLN A 1 85 ? 9.291 10.337 0.112 1.00 92.44 85 GLN A N 1
ATOM 678 C CA . GLN A 1 85 ? 8.986 11.215 -1.017 1.00 92.44 85 GLN A CA 1
ATOM 679 C C . GLN A 1 85 ?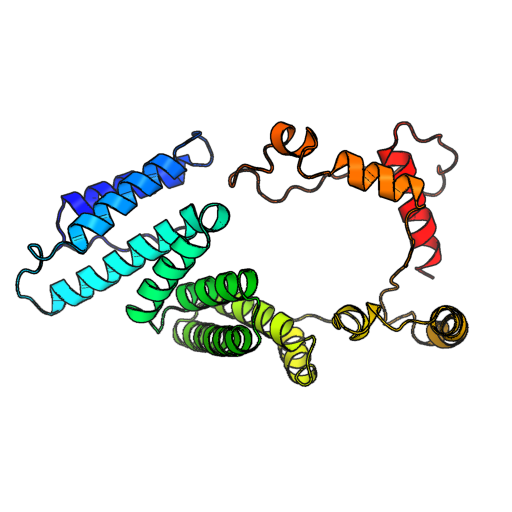 7.691 10.724 -1.693 1.00 92.44 85 GLN A C 1
ATOM 681 O O . GLN A 1 85 ? 7.735 10.209 -2.816 1.00 92.44 85 GLN A O 1
ATOM 686 N N . PRO A 1 86 ? 6.529 10.860 -1.024 1.00 92.38 86 PRO A N 1
ATOM 687 C CA . PRO A 1 86 ? 5.256 10.335 -1.524 1.00 92.38 86 PRO A CA 1
ATOM 688 C C . PRO A 1 86 ? 4.863 10.931 -2.882 1.00 92.38 86 PRO A C 1
ATOM 690 O O . PRO A 1 86 ? 4.417 10.199 -3.762 1.00 92.38 86 PRO A O 1
ATOM 693 N N . AS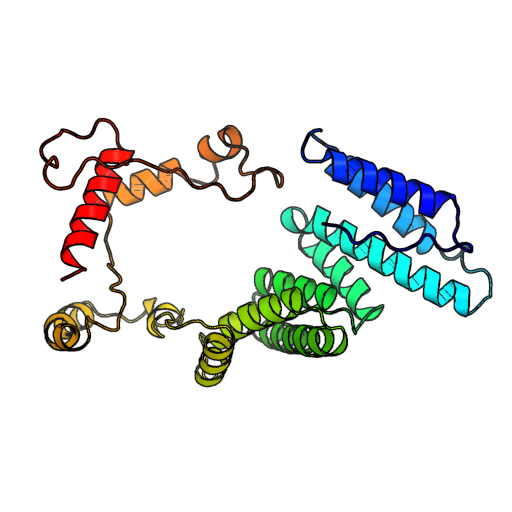P A 1 87 ? 5.128 12.218 -3.120 1.00 94.19 87 ASP A N 1
ATOM 694 C CA . ASP A 1 87 ? 4.848 12.863 -4.413 1.00 94.19 87 ASP A CA 1
ATOM 695 C C . ASP A 1 87 ? 5.656 12.243 -5.562 1.00 94.19 87 ASP A C 1
ATOM 697 O O . ASP A 1 87 ? 5.146 12.036 -6.665 1.00 94.19 87 ASP A O 1
ATOM 701 N N . GLN A 1 88 ? 6.921 11.895 -5.301 1.00 95.44 88 GLN A N 1
ATOM 702 C CA . GLN A 1 88 ? 7.766 11.217 -6.281 1.00 95.44 88 GLN A CA 1
ATOM 703 C C . GLN A 1 88 ? 7.254 9.796 -6.549 1.00 95.44 88 GLN A C 1
ATOM 705 O O . GLN A 1 88 ? 7.177 9.375 -7.705 1.00 95.44 88 GLN A O 1
ATOM 710 N N . ALA A 1 89 ? 6.871 9.059 -5.504 1.00 95.88 89 ALA A N 1
ATOM 711 C CA . ALA A 1 89 ? 6.300 7.723 -5.650 1.00 95.88 89 ALA A CA 1
ATOM 712 C C . ALA A 1 89 ? 4.970 7.739 -6.418 1.00 95.88 89 ALA A C 1
ATOM 714 O O . ALA A 1 89 ? 4.771 6.890 -7.285 1.00 95.88 89 ALA A O 1
ATOM 715 N N . LEU A 1 90 ? 4.107 8.739 -6.197 1.00 95.56 90 LEU A N 1
ATOM 716 C CA . LEU A 1 90 ? 2.880 8.938 -6.976 1.00 95.56 90 LEU A CA 1
ATOM 717 C C . LEU A 1 90 ? 3.173 9.086 -8.469 1.00 95.56 90 LEU A C 1
ATOM 719 O O . LEU A 1 90 ? 2.537 8.421 -9.287 1.00 95.56 90 LEU A O 1
ATOM 723 N N . GLN A 1 91 ? 4.155 9.914 -8.835 1.00 96.50 91 GLN A N 1
ATOM 724 C CA . GLN A 1 91 ? 4.558 10.086 -10.234 1.00 96.50 91 GLN A CA 1
ATOM 725 C C . GLN A 1 91 ? 5.087 8.781 -10.839 1.00 96.50 91 GLN A C 1
ATOM 727 O O . GLN A 1 91 ? 4.757 8.445 -11.979 1.00 96.50 91 GLN A O 1
ATOM 732 N N . LEU A 1 92 ? 5.879 8.023 -10.074 1.00 97.50 92 LEU A N 1
ATOM 733 C CA . LEU A 1 92 ? 6.401 6.729 -10.502 1.00 97.50 92 LEU A CA 1
ATOM 734 C C . LEU A 1 92 ? 5.266 5.723 -10.726 1.00 97.50 92 LEU A C 1
ATOM 736 O O . LEU A 1 92 ? 5.179 5.161 -11.815 1.00 97.50 92 LEU A O 1
ATOM 740 N N . TYR A 1 93 ? 4.360 5.541 -9.763 1.00 97.31 93 TYR A N 1
ATOM 741 C CA . TYR A 1 93 ? 3.224 4.624 -9.894 1.00 97.31 93 TYR A CA 1
ATOM 742 C C . TYR A 1 93 ? 2.245 5.036 -10.997 1.00 97.31 93 TYR A C 1
ATOM 744 O O . TYR A 1 93 ? 1.750 4.174 -11.724 1.00 97.31 93 TYR A O 1
ATOM 752 N N . ALA A 1 94 ? 2.004 6.336 -11.188 1.00 96.31 94 ALA A N 1
ATOM 753 C CA . ALA A 1 94 ? 1.193 6.835 -12.294 1.00 96.31 94 ALA A CA 1
ATOM 754 C C . ALA A 1 94 ? 1.815 6.476 -13.653 1.00 96.31 94 ALA A C 1
ATOM 756 O O . ALA A 1 94 ? 1.117 5.982 -14.539 1.00 96.31 94 ALA A O 1
ATOM 757 N N . ALA A 1 95 ? 3.132 6.649 -13.803 1.00 96.06 95 ALA A N 1
ATOM 758 C CA . ALA A 1 95 ? 3.848 6.258 -15.015 1.00 96.06 95 ALA A CA 1
ATOM 759 C C . ALA A 1 95 ? 3.834 4.735 -15.246 1.00 96.06 95 ALA A C 1
ATOM 761 O O . ALA A 1 95 ? 3.803 4.297 -16.395 1.00 96.06 95 ALA A O 1
ATOM 762 N N . VAL A 1 96 ? 3.840 3.930 -14.176 1.00 96.62 96 VAL A N 1
ATOM 763 C CA . VAL A 1 96 ? 3.661 2.470 -14.263 1.00 96.62 96 VAL A CA 1
ATOM 764 C C . VAL A 1 96 ? 2.259 2.144 -14.765 1.00 96.62 96 VAL A C 1
ATOM 766 O O . VAL A 1 96 ? 2.144 1.471 -15.778 1.00 96.62 96 VAL A O 1
ATOM 769 N N . CYS A 1 97 ? 1.203 2.681 -14.149 1.00 95.38 97 CYS A N 1
ATOM 770 C CA . CYS A 1 97 ? -0.182 2.403 -14.553 1.00 95.38 97 CYS A CA 1
ATOM 771 C C . CYS A 1 97 ? -0.495 2.844 -15.993 1.00 95.38 97 CYS A C 1
ATOM 773 O O . CYS A 1 97 ? -1.336 2.242 -16.650 1.00 95.38 97 CYS A O 1
ATOM 775 N N . GLN A 1 98 ? 0.174 3.883 -16.503 1.00 93.81 98 GLN A N 1
ATOM 776 C CA . GLN A 1 98 ? 0.064 4.277 -17.913 1.00 93.81 98 GLN A CA 1
ATOM 777 C C . GLN A 1 98 ? 0.705 3.257 -18.863 1.00 93.81 98 GLN A C 1
ATOM 779 O O . GLN A 1 98 ? 0.204 3.053 -19.965 1.00 93.81 98 GLN A O 1
ATOM 784 N N . ALA A 1 99 ? 1.816 2.638 -18.455 1.00 91.81 99 ALA A N 1
ATOM 785 C CA . ALA A 1 99 ? 2.518 1.636 -19.253 1.00 91.81 99 ALA A CA 1
ATOM 786 C C . ALA A 1 99 ? 1.883 0.241 -19.133 1.00 91.81 99 ALA A C 1
ATOM 788 O O . ALA A 1 99 ? 1.867 -0.511 -20.102 1.00 91.81 99 ALA A O 1
ATOM 789 N N . THR A 1 100 ? 1.358 -0.098 -17.954 1.00 92.62 100 THR A N 1
ATOM 790 C CA . THR A 1 100 ? 0.786 -1.406 -17.617 1.00 92.62 100 THR A CA 1
ATOM 791 C C . THR A 1 100 ? -0.577 -1.244 -16.927 1.00 92.62 100 THR A C 1
ATOM 793 O O . THR A 1 100 ? -0.715 -1.523 -15.734 1.00 92.62 100 THR A O 1
ATOM 796 N N . PRO A 1 101 ? -1.621 -0.805 -17.658 1.00 92.81 101 PRO A N 1
ATOM 797 C CA . PRO A 1 101 ? -2.940 -0.543 -17.075 1.00 92.81 101 PRO A CA 1
ATOM 798 C C . PRO A 1 101 ? -3.593 -1.788 -16.457 1.00 92.81 101 PRO A C 1
ATOM 800 O O . PRO A 1 101 ? -4.358 -1.660 -15.506 1.00 92.81 101 PRO A O 1
ATOM 803 N N . ASP A 1 102 ? -3.241 -2.986 -16.932 1.00 93.38 102 ASP A N 1
ATOM 804 C CA . ASP A 1 102 ? -3.717 -4.274 -16.405 1.00 93.38 102 ASP A CA 1
ATOM 805 C C . ASP A 1 102 ? -2.902 -4.806 -15.207 1.00 93.38 102 ASP A C 1
ATOM 807 O O . ASP A 1 102 ? -3.106 -5.936 -14.759 1.00 93.38 102 ASP A O 1
ATOM 811 N N . SER A 1 103 ? -1.951 -4.031 -14.673 1.00 95.19 103 SER A N 1
ATOM 812 C CA . SER A 1 103 ? -1.208 -4.425 -13.472 1.00 95.19 103 SER A CA 1
ATOM 813 C C . SER A 1 103 ? -2.042 -4.160 -12.219 1.00 95.19 103 SER A C 1
ATOM 815 O O . SER A 1 103 ? -2.181 -3.019 -11.774 1.00 95.19 103 SER A O 1
ATOM 817 N N . ALA A 1 104 ? -2.594 -5.222 -11.626 1.00 96.56 104 ALA A N 1
ATOM 818 C CA . ALA A 1 104 ? -3.369 -5.124 -10.389 1.00 96.56 104 ALA A CA 1
ATOM 819 C C . ALA A 1 104 ? -2.562 -4.463 -9.258 1.00 96.56 104 ALA A C 1
ATOM 821 O O . ALA A 1 104 ? -3.058 -3.560 -8.587 1.00 96.56 104 ALA A O 1
ATOM 822 N N . GLU A 1 105 ? -1.295 -4.861 -9.106 1.00 95.81 105 GLU A N 1
ATOM 823 C CA . GLU A 1 105 ? -0.396 -4.362 -8.059 1.00 95.81 105 GLU A CA 1
ATOM 824 C C . GLU A 1 105 ? -0.101 -2.865 -8.247 1.00 95.81 105 GLU A C 1
ATOM 826 O O . GLU A 1 105 ? -0.188 -2.086 -7.297 1.00 95.81 105 GLU A O 1
ATOM 831 N N . ALA A 1 106 ? 0.167 -2.421 -9.482 1.00 96.25 106 ALA A N 1
ATOM 832 C CA . ALA A 1 106 ? 0.414 -1.006 -9.759 1.00 96.25 106 ALA A CA 1
ATOM 833 C C . ALA A 1 106 ? -0.821 -0.141 -9.478 1.00 96.25 106 ALA A C 1
ATOM 835 O O . ALA A 1 106 ? -0.699 0.913 -8.849 1.00 96.25 106 ALA A O 1
ATOM 836 N N . ASN A 1 107 ? -2.004 -0.606 -9.898 1.00 97.75 107 ASN A N 1
ATOM 837 C CA . ASN A 1 107 ? -3.258 0.092 -9.632 1.00 97.75 107 ASN A CA 1
ATOM 838 C C . ASN A 1 107 ? -3.525 0.188 -8.119 1.00 97.75 107 ASN A C 1
ATOM 840 O O . ASN A 1 107 ? -3.824 1.276 -7.626 1.00 97.75 107 ASN A O 1
ATOM 844 N N . LEU A 1 108 ? -3.342 -0.903 -7.367 1.00 97.62 108 LEU A N 1
ATOM 845 C CA . LEU A 1 108 ? -3.499 -0.913 -5.909 1.00 97.62 108 LEU A CA 1
ATOM 846 C C . LEU A 1 108 ? -2.562 0.093 -5.224 1.00 97.62 108 LEU A C 1
ATOM 848 O O . LEU A 1 108 ? -3.015 0.908 -4.419 1.00 97.62 108 LEU A O 1
ATOM 852 N N . HIS A 1 109 ? -1.267 0.060 -5.547 1.00 96.62 109 HIS A N 1
ATOM 853 C CA . HIS A 1 109 ? -0.275 0.949 -4.937 1.00 96.62 109 HIS A CA 1
ATOM 854 C C . HIS A 1 109 ? -0.537 2.424 -5.255 1.00 96.62 109 HIS A C 1
ATOM 856 O O . HIS A 1 109 ? -0.463 3.264 -4.355 1.00 96.62 109 HIS A O 1
ATOM 862 N N . LEU A 1 110 ? -0.894 2.739 -6.506 1.00 96.75 110 LEU A N 1
ATOM 863 C CA . LEU A 1 110 ? -1.263 4.098 -6.890 1.00 96.75 110 LEU A CA 1
ATOM 864 C C . LEU A 1 110 ? -2.495 4.568 -6.114 1.00 96.75 110 LEU A C 1
ATOM 866 O O . LEU A 1 110 ? -2.454 5.642 -5.522 1.00 96.75 110 LEU A O 1
ATOM 870 N N . ALA A 1 111 ? -3.559 3.762 -6.074 1.00 96.88 111 ALA A N 1
ATOM 871 C CA . ALA A 1 111 ? -4.789 4.120 -5.376 1.00 96.88 111 ALA A CA 1
ATOM 872 C C . ALA A 1 111 ? -4.560 4.324 -3.874 1.00 96.88 111 ALA A C 1
ATOM 874 O O . ALA A 1 111 ? -5.034 5.305 -3.305 1.00 96.88 111 ALA A O 1
ATOM 875 N N . ARG A 1 112 ? -3.797 3.430 -3.232 1.00 96.06 112 ARG A N 1
ATOM 876 C CA . ARG A 1 112 ? -3.457 3.532 -1.809 1.00 96.06 112 ARG A CA 1
ATOM 877 C C . ARG A 1 112 ? -2.740 4.837 -1.500 1.00 96.06 112 ARG A C 1
ATOM 879 O O . ARG A 1 112 ? -3.152 5.556 -0.592 1.00 96.06 112 ARG A O 1
ATOM 886 N N . LEU A 1 113 ? -1.680 5.136 -2.246 1.00 94.88 113 LEU A N 1
ATOM 887 C CA . LEU A 1 113 ? -0.886 6.332 -1.998 1.00 94.88 113 LEU A CA 1
ATOM 888 C C . LEU A 1 113 ? -1.673 7.603 -2.339 1.00 94.88 113 LEU A C 1
ATOM 890 O O . LEU A 1 113 ? -1.617 8.576 -1.596 1.00 94.88 113 LEU A O 1
ATOM 894 N N . GLN A 1 114 ? -2.470 7.580 -3.412 1.00 94.25 114 GLN A N 1
ATOM 895 C CA . GLN A 1 114 ? -3.372 8.683 -3.743 1.00 94.25 114 GLN A CA 1
ATOM 896 C C . GLN A 1 114 ? -4.365 8.938 -2.621 1.00 94.25 114 GLN A C 1
ATOM 898 O O . GLN A 1 114 ? -4.568 10.090 -2.270 1.00 94.25 114 GLN A O 1
ATOM 903 N N . TRP A 1 115 ? -4.944 7.893 -2.028 1.00 93.12 115 TRP A N 1
ATOM 904 C CA . TRP A 1 115 ? -5.859 8.062 -0.907 1.00 93.12 115 TRP A CA 1
ATOM 905 C C . TRP A 1 115 ? -5.161 8.657 0.317 1.00 93.12 115 TRP A C 1
ATOM 907 O O . TRP A 1 115 ? -5.702 9.556 0.951 1.00 93.12 115 TRP A O 1
ATOM 917 N N . GLN A 1 116 ? -3.939 8.213 0.612 1.00 89.69 116 GLN A N 1
ATOM 918 C CA . GLN A 1 116 ? -3.143 8.753 1.713 1.00 89.69 116 GLN A CA 1
ATOM 919 C C . GLN A 1 116 ? -2.790 10.238 1.519 1.00 89.69 116 GLN A C 1
ATOM 921 O O . GLN A 1 116 ? -2.721 10.982 2.494 1.00 89.69 116 GLN A O 1
ATOM 926 N N . CYS A 1 117 ? -2.569 10.667 0.275 1.00 85.38 117 CYS A N 1
ATOM 927 C CA . CYS A 1 117 ? -2.236 12.051 -0.070 1.00 85.38 117 CYS A CA 1
ATOM 928 C C . CYS A 1 117 ? -3.462 12.916 -0.417 1.00 85.38 117 CYS A C 1
ATOM 930 O O . CYS A 1 117 ? -3.326 14.130 -0.565 1.00 85.38 117 CYS A O 1
ATOM 932 N N . ALA A 1 118 ? -4.643 12.321 -0.597 1.00 80.56 118 ALA A N 1
ATOM 933 C CA . ALA A 1 118 ? -5.835 13.023 -1.049 1.00 80.56 118 ALA A CA 1
ATOM 934 C C . ALA A 1 118 ? -6.374 13.951 0.043 1.00 80.56 118 ALA A C 1
ATOM 936 O O . ALA A 1 118 ? -6.774 13.504 1.115 1.00 80.56 118 ALA A O 1
ATOM 937 N N . ALA A 1 119 ? -6.456 15.242 -0.276 1.00 63.53 119 ALA A N 1
ATOM 938 C CA . ALA A 1 119 ? -7.195 16.225 0.515 1.00 63.53 119 ALA A CA 1
ATOM 939 C C . ALA A 1 119 ? -8.606 16.492 -0.046 1.00 63.53 119 ALA A C 1
ATOM 941 O O . ALA A 1 119 ? -9.471 16.973 0.680 1.00 63.53 119 ALA A O 1
ATOM 942 N N . GLU A 1 120 ? -8.848 16.159 -1.322 1.00 77.50 120 GLU A N 1
ATOM 943 C CA . GLU A 1 120 ? -10.011 16.630 -2.084 1.00 77.50 120 GLU A CA 1
ATOM 944 C C . GLU A 1 120 ? -10.984 15.504 -2.491 1.00 77.50 120 GLU A C 1
ATOM 946 O O . GLU A 1 120 ? -10.543 14.399 -2.830 1.00 77.50 120 GLU A O 1
ATOM 951 N N . PRO A 1 121 ? -12.304 15.773 -2.567 1.00 76.25 121 PRO A N 1
ATOM 952 C CA . PRO A 1 121 ? -13.311 14.784 -2.969 1.00 76.25 121 PRO A CA 1
ATOM 953 C C . PRO A 1 121 ? -13.113 14.192 -4.372 1.00 76.25 121 PRO A C 1
ATOM 955 O O . PRO A 1 121 ? -13.390 13.014 -4.589 1.00 76.25 121 PRO A O 1
ATOM 958 N N . GLU A 1 122 ? -12.610 14.968 -5.336 1.00 80.31 122 GLU A N 1
ATOM 959 C CA . GLU A 1 122 ? -12.348 14.466 -6.696 1.00 80.31 122 GLU A CA 1
ATOM 960 C C . GLU A 1 122 ? -11.259 13.382 -6.712 1.00 80.31 122 GLU A C 1
ATOM 962 O O . GLU A 1 122 ? -11.333 12.424 -7.487 1.00 80.31 122 GLU A O 1
ATOM 967 N N . ALA A 1 123 ? -10.283 13.477 -5.804 1.00 85.50 123 ALA A N 1
ATOM 968 C CA . ALA A 1 123 ? -9.239 12.470 -5.662 1.00 85.50 123 ALA A CA 1
ATOM 969 C C . ALA A 1 123 ? -9.807 11.132 -5.155 1.00 85.50 123 ALA A C 1
ATOM 971 O O . ALA A 1 123 ? -9.325 10.075 -5.557 1.00 85.50 123 ALA A O 1
ATOM 972 N N . ILE A 1 124 ? -10.878 11.155 -4.353 1.00 88.56 124 ILE A N 1
ATOM 973 C CA . ILE A 1 124 ? -11.550 9.947 -3.843 1.00 88.56 124 ILE A CA 1
ATOM 974 C C . ILE A 1 124 ? -12.178 9.139 -4.987 1.00 88.56 124 ILE A C 1
ATOM 976 O O . ILE A 1 124 ? -12.037 7.916 -5.024 1.00 88.56 124 ILE A O 1
ATOM 980 N N . ALA A 1 125 ? -12.821 9.799 -5.955 1.00 91.25 125 ALA A N 1
ATOM 981 C CA . ALA A 1 125 ? -13.410 9.115 -7.110 1.00 91.25 125 ALA A CA 1
ATOM 982 C C . ALA A 1 125 ? -12.338 8.439 -7.987 1.00 91.25 125 ALA A C 1
ATOM 984 O O . ALA A 1 125 ? -12.528 7.315 -8.457 1.00 91.25 125 ALA A O 1
ATOM 985 N N . ALA A 1 126 ? -11.189 9.100 -8.169 1.00 92.81 126 ALA A N 1
ATOM 986 C CA . ALA A 1 126 ? -10.057 8.532 -8.896 1.00 92.81 126 ALA A CA 1
ATOM 987 C C . ALA A 1 126 ? -9.459 7.309 -8.176 1.00 92.81 126 ALA A C 1
ATOM 989 O O . ALA A 1 126 ? -9.172 6.301 -8.827 1.00 92.81 126 ALA A O 1
ATOM 990 N N . VAL A 1 127 ? -9.327 7.370 -6.845 1.00 95.69 127 VAL A N 1
ATOM 991 C CA . VAL A 1 127 ? -8.910 6.233 -6.006 1.00 95.69 127 VAL A CA 1
ATOM 992 C C . VAL A 1 127 ? -9.878 5.064 -6.169 1.00 95.69 127 VAL A C 1
ATOM 994 O O . VAL A 1 127 ? -9.438 3.935 -6.378 1.00 95.69 127 VAL A O 1
ATOM 997 N N . GLU A 1 128 ? -11.189 5.313 -6.117 1.00 95.44 128 GLU A N 1
ATOM 998 C CA . GLU A 1 128 ? -12.190 4.255 -6.262 1.00 95.44 128 GLU A CA 1
ATOM 999 C C . GLU A 1 128 ? -12.085 3.552 -7.619 1.00 95.44 128 GLU A C 1
ATOM 1001 O O . GLU A 1 128 ? -12.013 2.322 -7.673 1.00 95.44 128 GLU A O 1
ATOM 1006 N N . ALA A 1 129 ? -12.056 4.322 -8.712 1.00 96.06 129 ALA A N 1
ATOM 1007 C CA . ALA A 1 129 ? -11.929 3.774 -10.060 1.00 96.06 129 ALA A CA 1
ATOM 1008 C C . ALA A 1 129 ? -10.676 2.896 -10.172 1.00 96.06 129 ALA A C 1
ATOM 1010 O O . ALA A 1 129 ? -10.738 1.762 -10.645 1.00 96.06 129 ALA A O 1
ATOM 1011 N N . ARG A 1 130 ? -9.560 3.380 -9.623 1.00 96.81 130 ARG A N 1
ATOM 1012 C CA . ARG A 1 130 ? -8.286 2.671 -9.631 1.00 96.81 130 ARG A CA 1
ATOM 1013 C C . ARG A 1 130 ? -8.314 1.377 -8.806 1.00 96.81 130 ARG A C 1
ATOM 1015 O O . ARG A 1 130 ? -7.732 0.379 -9.224 1.00 96.81 130 ARG A O 1
ATOM 1022 N N . LEU A 1 131 ? -9.015 1.351 -7.670 1.00 98.12 131 LEU A N 1
ATOM 1023 C CA . LEU A 1 131 ? -9.209 0.124 -6.886 1.00 98.12 131 LEU A CA 1
ATOM 1024 C C . LEU A 1 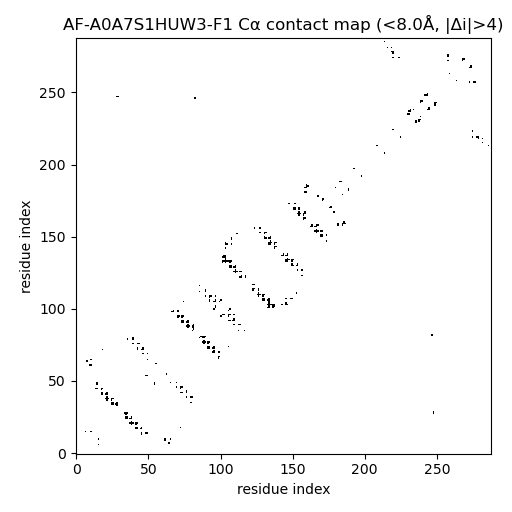131 ? -10.067 -0.900 -7.624 1.00 98.12 131 LEU A C 1
ATOM 1026 O O . LEU A 1 131 ? -9.762 -2.090 -7.584 1.00 98.12 131 LEU A O 1
ATOM 1030 N N . ARG A 1 132 ? -11.102 -0.461 -8.346 1.00 97.94 132 ARG A N 1
ATOM 1031 C CA . ARG A 1 132 ? -11.897 -1.362 -9.194 1.00 97.94 132 ARG A CA 1
ATOM 1032 C C . ARG A 1 132 ? -11.069 -1.947 -10.332 1.00 97.94 132 ARG A C 1
ATOM 1034 O O . ARG A 1 132 ? -11.178 -3.145 -10.589 1.00 97.94 132 ARG A O 1
ATOM 1041 N N . ASP A 1 133 ? -10.207 -1.145 -10.953 1.00 97.62 133 ASP A N 1
ATOM 1042 C CA . ASP A 1 133 ? -9.266 -1.625 -11.968 1.00 97.62 133 ASP A CA 1
ATOM 1043 C C . ASP A 1 133 ? -8.297 -2.663 -11.387 1.00 97.62 133 ASP A C 1
ATOM 1045 O O . ASP A 1 133 ? -8.032 -3.683 -12.030 1.00 97.62 133 ASP A O 1
ATOM 1049 N N . ALA A 1 134 ? -7.815 -2.453 -10.155 1.00 98.00 134 ALA A N 1
ATOM 1050 C CA . ALA A 1 134 ? -6.974 -3.418 -9.449 1.00 98.00 134 ALA A CA 1
ATOM 1051 C C . ALA A 1 134 ? -7.706 -4.750 -9.216 1.00 98.00 134 ALA A C 1
ATOM 1053 O O . ALA A 1 134 ? -7.166 -5.801 -9.560 1.00 98.00 134 ALA A O 1
ATOM 1054 N N . VAL A 1 135 ? -8.951 -4.713 -8.722 1.00 98.19 135 VAL A N 1
ATOM 1055 C CA . VAL A 1 135 ? -9.787 -5.911 -8.523 1.00 98.19 135 VAL A CA 1
ATOM 1056 C C . VAL A 1 135 ? -10.011 -6.641 -9.847 1.00 98.19 135 VAL A C 1
ATOM 1058 O O . VAL A 1 135 ? -9.665 -7.815 -9.965 1.00 98.19 135 VAL A O 1
ATOM 1061 N N . ALA A 1 136 ? -10.488 -5.948 -10.881 1.00 97.88 136 ALA A N 1
ATOM 1062 C CA . ALA A 1 136 ? -10.777 -6.568 -12.172 1.00 97.88 136 ALA A CA 1
ATOM 1063 C C . ALA A 1 136 ? -9.518 -7.172 -12.823 1.00 97.88 136 ALA A C 1
ATOM 1065 O O . ALA A 1 136 ? -9.570 -8.243 -13.428 1.00 97.88 136 ALA A O 1
ATOM 1066 N N . SER A 1 137 ? -8.371 -6.499 -12.699 1.00 96.81 137 SER A N 1
ATOM 1067 C CA . SER A 1 137 ? -7.089 -7.004 -13.201 1.00 96.81 137 SER A CA 1
ATOM 1068 C C . SER A 1 137 ? -6.597 -8.210 -12.399 1.00 96.81 137 SER A C 1
ATOM 1070 O O . SER A 1 137 ? -6.057 -9.154 -12.973 1.00 96.81 137 SER A O 1
ATOM 1072 N N . SER A 1 138 ? -6.808 -8.210 -11.081 1.00 97.19 138 SER A N 1
ATOM 1073 C CA . SER A 1 138 ? -6.427 -9.320 -10.206 1.00 97.19 138 SER A CA 1
ATOM 1074 C C . SER A 1 138 ? -7.204 -10.598 -10.531 1.00 97.19 138 SER A C 1
ATOM 1076 O O . SER A 1 138 ? -6.608 -11.670 -10.610 1.00 97.19 138 SER A O 1
ATOM 1078 N N . GLU A 1 139 ? -8.500 -10.478 -10.838 1.00 96.62 139 GLU A N 1
ATOM 1079 C CA . GLU A 1 139 ? -9.357 -11.591 -11.254 1.00 96.62 139 GLU A CA 1
ATOM 1080 C C . GLU A 1 139 ? -8.908 -12.170 -12.599 1.00 96.62 139 GLU A C 1
ATOM 1082 O O . GLU A 1 139 ? -8.778 -13.387 -12.733 1.00 96.62 139 GLU A O 1
ATOM 1087 N N . ARG A 1 140 ? -8.607 -11.307 -13.583 1.00 96.56 140 ARG A N 1
ATOM 1088 C CA . ARG A 1 140 ? -8.099 -11.736 -14.899 1.00 96.56 140 ARG A CA 1
ATOM 1089 C C . ARG A 1 140 ? -6.770 -12.485 -14.796 1.00 96.56 140 ARG A C 1
ATOM 1091 O O . ARG A 1 140 ? -6.559 -13.451 -15.524 1.00 96.56 140 ARG A O 1
ATOM 1098 N N . ASN A 1 141 ? -5.892 -12.040 -13.900 1.00 93.19 141 ASN A N 1
ATOM 1099 C CA . ASN A 1 141 ? -4.527 -12.552 -13.775 1.00 93.19 141 ASN A CA 1
ATOM 1100 C C . ASN A 1 141 ? -4.367 -13.640 -12.696 1.00 93.19 141 ASN A C 1
ATOM 1102 O O . ASN A 1 141 ? -3.276 -14.191 -12.547 1.00 93.19 141 ASN A O 1
ATOM 1106 N N . GLY A 1 142 ? -5.425 -13.950 -11.938 1.00 93.69 142 GLY A N 1
ATOM 1107 C CA . GLY A 1 142 ? -5.384 -14.915 -10.835 1.00 93.69 142 GLY A CA 1
ATOM 1108 C C . GLY A 1 142 ? -4.558 -14.458 -9.626 1.00 93.69 142 GLY A C 1
ATOM 1109 O O . GLY A 1 142 ? -4.040 -15.294 -8.886 1.00 93.69 142 GLY A O 1
ATOM 1110 N N . ASP A 1 143 ? -4.411 -13.148 -9.414 1.00 92.69 143 ASP A N 1
ATOM 1111 C CA . ASP A 1 143 ? -3.705 -12.577 -8.263 1.00 92.69 143 ASP A CA 1
ATOM 1112 C C . ASP A 1 143 ? -4.658 -12.341 -7.081 1.00 92.69 143 ASP A C 1
ATOM 1114 O O . ASP A 1 143 ? -5.057 -11.217 -6.778 1.00 92.69 143 ASP A O 1
ATOM 1118 N N . GLY A 1 144 ? -5.053 -13.428 -6.414 1.00 93.12 144 GLY A N 1
ATOM 1119 C CA . GLY A 1 144 ? -6.036 -13.366 -5.328 1.00 93.12 144 GLY A CA 1
ATOM 1120 C C . GLY A 1 144 ? -5.618 -12.484 -4.144 1.00 93.12 144 GLY A C 1
ATOM 1121 O O . GLY A 1 144 ? -6.479 -11.861 -3.531 1.00 93.12 144 GLY A O 1
ATOM 1122 N N . ALA A 1 145 ? -4.316 -12.390 -3.848 1.00 95.06 145 ALA A N 1
ATOM 1123 C CA . ALA A 1 145 ? -3.809 -11.579 -2.739 1.00 95.06 145 ALA A CA 1
ATOM 1124 C C . ALA A 1 145 ? -3.991 -10.082 -3.021 1.00 95.06 145 ALA A C 1
ATOM 1126 O O . ALA A 1 145 ? -4.624 -9.379 -2.238 1.00 95.06 145 ALA A O 1
ATOM 1127 N N . THR A 1 146 ? -3.529 -9.616 -4.187 1.00 95.00 146 THR A N 1
ATOM 1128 C CA . THR A 1 146 ? -3.707 -8.218 -4.601 1.00 95.00 146 THR A CA 1
ATOM 1129 C C . THR A 1 146 ? -5.187 -7.852 -4.725 1.00 95.00 146 THR A C 1
ATOM 1131 O O . THR A 1 146 ? -5.594 -6.752 -4.347 1.00 95.00 146 THR A O 1
ATOM 1134 N N . GLY A 1 147 ? -6.010 -8.776 -5.231 1.00 97.31 147 GLY A N 1
ATOM 1135 C CA . GLY A 1 147 ? -7.457 -8.586 -5.333 1.00 97.31 147 GLY A CA 1
ATOM 1136 C C . GLY A 1 147 ? -8.134 -8.416 -3.977 1.00 97.31 147 GLY A C 1
ATOM 1137 O O . GLY A 1 147 ? -8.955 -7.513 -3.806 1.00 97.31 147 GLY A O 1
ATOM 1138 N N . GLN A 1 148 ? -7.757 -9.239 -2.997 1.00 97.44 148 GLN A N 1
ATOM 1139 C CA . GLN A 1 148 ? -8.241 -9.120 -1.626 1.00 97.44 148 GLN A CA 1
ATOM 1140 C C . GLN A 1 148 ? -7.833 -7.779 -1.001 1.00 97.44 148 GLN A C 1
ATOM 1142 O O . GLN A 1 148 ? -8.706 -7.069 -0.500 1.00 97.44 148 GLN A O 1
ATOM 1147 N N . ASP A 1 149 ? -6.560 -7.387 -1.100 1.00 96.75 149 ASP A N 1
ATOM 1148 C CA . ASP A 1 149 ? -6.073 -6.106 -0.570 1.00 96.75 149 ASP A CA 1
ATOM 1149 C C . ASP A 1 149 ? -6.813 -4.907 -1.197 1.00 96.75 149 ASP A C 1
ATOM 1151 O O . ASP A 1 149 ? -7.196 -3.959 -0.503 1.00 96.75 149 ASP A O 1
ATOM 1155 N N . ALA A 1 150 ? -7.075 -4.958 -2.509 1.00 97.88 150 ALA A N 1
ATOM 1156 C CA . ALA A 1 150 ? -7.836 -3.928 -3.213 1.00 97.88 150 ALA A CA 1
ATOM 1157 C C . ALA A 1 150 ? -9.306 -3.869 -2.766 1.00 97.88 150 ALA A C 1
ATOM 1159 O O . ALA A 1 150 ? -9.839 -2.774 -2.571 1.00 97.88 150 ALA A O 1
ATOM 1160 N N . LEU A 1 151 ? -9.957 -5.020 -2.559 1.00 98.12 151 LEU A N 1
ATOM 1161 C CA . LEU A 1 151 ? -11.324 -5.094 -2.033 1.00 98.12 151 LEU A CA 1
ATOM 1162 C C . LEU A 1 151 ? -11.412 -4.570 -0.596 1.00 98.12 151 LEU A C 1
ATOM 1164 O O . LEU A 1 151 ? -12.345 -3.832 -0.273 1.00 98.12 151 LEU A O 1
ATOM 1168 N N . GLU A 1 152 ? -10.444 -4.904 0.260 1.00 96.00 152 GLU A N 1
ATOM 1169 C CA . GLU A 1 152 ? -10.376 -4.366 1.619 1.00 96.00 152 GLU A CA 1
ATOM 1170 C C . GLU A 1 152 ? -10.265 -2.841 1.601 1.00 96.00 152 GLU A C 1
ATOM 1172 O O . GLU A 1 152 ? -11.012 -2.158 2.307 1.00 96.00 152 GLU A O 1
ATOM 1177 N N . LEU A 1 153 ? -9.367 -2.293 0.775 1.00 95.81 153 LEU A N 1
ATOM 1178 C CA . LEU A 1 153 ? -9.182 -0.849 0.680 1.00 95.81 153 LEU A CA 1
ATOM 1179 C C . LEU A 1 153 ? -10.423 -0.153 0.103 1.00 95.81 153 LEU A C 1
ATOM 1181 O O . LEU A 1 153 ? -10.843 0.879 0.626 1.00 95.81 153 LEU A O 1
ATOM 1185 N N . LEU A 1 154 ? -11.065 -0.754 -0.903 1.00 96.44 154 LEU A N 1
ATOM 1186 C CA . LEU A 1 154 ? -12.305 -0.253 -1.496 1.00 96.44 154 LEU A CA 1
ATOM 1187 C C . LEU A 1 154 ? -13.446 -0.227 -0.475 1.00 96.44 154 LEU A C 1
ATOM 1189 O O . LEU A 1 154 ? -14.167 0.763 -0.373 1.00 96.44 154 LEU A O 1
ATOM 1193 N N . ALA A 1 155 ? -13.597 -1.281 0.328 1.00 94.25 155 ALA A N 1
ATOM 1194 C CA . ALA A 1 155 ? -14.607 -1.307 1.377 1.00 94.25 155 ALA A CA 1
ATOM 1195 C C . ALA A 1 155 ? -14.377 -0.213 2.430 1.00 94.25 155 ALA A C 1
ATOM 1197 O O . ALA A 1 155 ? -15.339 0.411 2.883 1.00 94.25 155 ALA A O 1
ATOM 1198 N N . ARG A 1 156 ? -13.117 0.058 2.799 1.00 91.50 156 ARG A N 1
ATOM 1199 C CA . ARG A 1 156 ? -12.781 1.155 3.722 1.00 91.50 156 ARG A CA 1
ATOM 1200 C C . ARG A 1 156 ? -13.106 2.521 3.111 1.00 91.50 156 ARG A C 1
ATOM 1202 O O . ARG A 1 156 ? -13.642 3.364 3.821 1.00 91.50 156 ARG A O 1
ATOM 1209 N N . LEU A 1 157 ? -12.850 2.716 1.815 1.00 91.50 157 LEU A N 1
ATOM 1210 C CA . LEU A 1 157 ? -13.173 3.953 1.092 1.00 91.50 157 LEU A CA 1
ATOM 1211 C C . LEU A 1 157 ? -14.687 4.228 1.067 1.00 91.50 157 LEU A C 1
ATOM 1213 O O . LEU A 1 157 ? -15.123 5.354 1.283 1.00 91.50 157 LEU A O 1
ATOM 1217 N N . LEU A 1 158 ? -15.492 3.187 0.833 1.00 90.81 158 LEU A N 1
ATOM 1218 C CA . LEU A 1 158 ? -16.953 3.282 0.712 1.00 90.81 158 LEU A CA 1
ATOM 1219 C C . LEU A 1 158 ? -17.687 3.329 2.067 1.00 90.81 158 LEU A C 1
ATOM 1221 O O . LEU A 1 158 ? -18.854 3.716 2.127 1.00 90.81 158 LEU A O 1
ATOM 1225 N N . GLY A 1 159 ? -17.031 2.903 3.151 1.00 86.62 159 GLY A N 1
ATOM 1226 C CA . GLY A 1 159 ? -17.631 2.735 4.479 1.00 86.62 159 GLY A CA 1
ATOM 1227 C C . GLY A 1 159 ? -18.231 4.006 5.107 1.00 86.62 159 GLY A C 1
ATOM 1228 O O . GLY A 1 159 ? -19.339 3.916 5.642 1.00 86.62 159 GLY A O 1
ATOM 1229 N N . PRO A 1 160 ? -17.549 5.167 5.054 1.00 82.38 160 PRO A N 1
ATOM 1230 C CA . PRO A 1 160 ? -18.048 6.430 5.612 1.00 82.38 160 PRO A CA 1
ATOM 1231 C C . PRO A 1 160 ? -19.244 7.063 4.877 1.00 82.38 160 PRO A C 1
ATOM 1233 O O . PRO A 1 160 ? -19.859 7.979 5.419 1.00 82.38 160 PRO A O 1
ATOM 1236 N N . GLY A 1 161 ? -19.561 6.624 3.652 1.00 78.31 161 GLY A N 1
ATOM 1237 C CA . GLY A 1 161 ? -20.527 7.287 2.767 1.00 78.31 161 GLY A CA 1
ATOM 1238 C C . GLY A 1 161 ? -21.910 6.627 2.671 1.00 78.31 161 GLY A C 1
ATOM 1239 O O . GLY A 1 161 ? -22.258 5.687 3.386 1.00 78.31 161 GLY A O 1
ATOM 1240 N N . ASP A 1 162 ? -22.698 7.098 1.709 1.00 84.88 162 ASP A N 1
ATOM 1241 C CA . ASP A 1 162 ? -24.000 6.546 1.303 1.00 84.88 162 ASP A CA 1
ATOM 1242 C C . ASP A 1 162 ? -23.902 5.118 0.729 1.00 84.88 162 ASP A C 1
ATOM 1244 O O . ASP A 1 162 ? -24.863 4.346 0.753 1.00 84.88 162 ASP A O 1
ATOM 1248 N N . ARG A 1 163 ? -22.708 4.718 0.284 1.00 89.00 163 ARG A N 1
ATOM 1249 C CA . ARG A 1 163 ? -22.417 3.408 -0.321 1.00 89.00 163 ARG A CA 1
ATOM 1250 C C . ARG A 1 163 ? -22.030 2.315 0.671 1.00 89.00 163 ARG A C 1
ATOM 1252 O O . ARG A 1 163 ? -21.521 1.257 0.299 1.00 89.00 163 ARG A O 1
ATOM 1259 N N . ARG A 1 164 ? -22.342 2.506 1.947 1.00 87.38 164 ARG A N 1
ATOM 1260 C CA . ARG A 1 164 ? -21.994 1.577 3.024 1.00 87.38 164 ARG A CA 1
ATOM 1261 C C . ARG A 1 164 ? -22.511 0.147 2.828 1.00 87.38 164 ARG A C 1
ATOM 1263 O O . ARG A 1 164 ? -21.839 -0.810 3.207 1.00 87.38 164 ARG A O 1
ATOM 1270 N N . LEU A 1 165 ? -23.689 -0.029 2.224 1.00 90.44 165 LEU A N 1
ATOM 1271 C CA . LEU A 1 165 ? -24.230 -1.365 1.937 1.00 90.44 165 LEU A CA 1
ATOM 1272 C C . LEU A 1 165 ? -23.326 -2.156 0.978 1.00 90.44 165 LEU A C 1
ATOM 1274 O O . LEU A 1 165 ? -23.206 -3.374 1.105 1.00 90.44 165 LEU A O 1
ATOM 1278 N N . GLU A 1 166 ? -22.678 -1.471 0.038 1.00 94.62 166 GLU A N 1
ATOM 1279 C CA . GLU A 1 166 ? -21.704 -2.075 -0.868 1.00 94.62 166 GLU A CA 1
ATOM 1280 C C . GLU A 1 166 ? -20.433 -2.477 -0.115 1.00 94.62 166 GLU A C 1
ATOM 1282 O O . GLU A 1 166 ? -20.024 -3.635 -0.208 1.00 94.62 166 GLU A O 1
ATOM 1287 N N . ALA A 1 167 ? -19.886 -1.580 0.715 1.00 93.06 167 ALA A N 1
ATOM 1288 C CA . ALA A 1 167 ? -18.747 -1.883 1.586 1.00 93.06 167 ALA A CA 1
ATOM 1289 C C . ALA A 1 167 ? -18.998 -3.141 2.435 1.00 93.06 167 ALA A C 1
ATOM 1291 O O . ALA A 1 167 ? -18.159 -4.036 2.507 1.00 93.06 167 ALA A O 1
ATOM 1292 N N . TYR A 1 168 ? -20.193 -3.259 3.023 1.00 92.06 168 TYR A N 1
ATOM 1293 C CA . TYR A 1 168 ? -20.587 -4.427 3.808 1.00 92.06 168 TYR A CA 1
ATOM 1294 C C . TYR A 1 168 ? -20.619 -5.728 3.016 1.00 92.06 168 TYR A C 1
ATOM 1296 O O . TYR A 1 168 ? -20.213 -6.768 3.535 1.00 92.06 168 TYR A O 1
ATOM 1304 N N . ARG A 1 169 ? -21.122 -5.691 1.778 1.00 95.31 169 ARG A N 1
ATOM 1305 C CA . ARG A 1 169 ? -21.146 -6.872 0.907 1.00 95.31 169 ARG A CA 1
ATOM 1306 C C . ARG A 1 169 ? -19.730 -7.325 0.575 1.00 95.31 169 ARG A C 1
ATOM 1308 O O . ARG A 1 169 ? -19.468 -8.521 0.657 1.00 95.31 169 ARG A O 1
ATOM 1315 N N . ILE A 1 170 ? -18.835 -6.381 0.280 1.00 96.50 170 ILE A N 1
ATOM 1316 C CA . ILE A 1 170 ? -17.418 -6.664 0.034 1.00 96.50 170 ILE A CA 1
ATOM 1317 C C . ILE A 1 170 ? -16.786 -7.314 1.272 1.00 96.50 170 ILE A C 1
ATOM 1319 O O . ILE A 1 170 ? -16.259 -8.418 1.180 1.00 96.50 170 ILE A O 1
ATOM 1323 N N . LEU A 1 171 ? -16.916 -6.697 2.450 1.00 93.94 171 LEU A N 1
ATOM 1324 C CA . LEU A 1 171 ? -16.353 -7.234 3.696 1.00 93.94 171 LEU A CA 1
ATOM 1325 C C . LEU A 1 171 ? -16.898 -8.631 4.033 1.00 93.94 171 LEU A C 1
ATOM 1327 O O . LEU A 1 171 ? -16.140 -9.518 4.415 1.00 93.94 171 LEU A O 1
ATOM 1331 N N . ARG A 1 172 ? -18.200 -8.869 3.846 1.00 94.50 172 ARG A N 1
ATOM 1332 C CA . ARG A 1 172 ? -18.795 -10.202 4.033 1.00 94.50 172 ARG A CA 1
ATOM 1333 C C . ARG A 1 172 ? -18.227 -11.236 3.065 1.00 94.50 172 ARG A C 1
ATOM 1335 O O . ARG A 1 172 ? -17.977 -12.361 3.487 1.00 94.50 172 ARG A O 1
ATOM 1342 N N . ALA A 1 173 ? -18.031 -10.870 1.798 1.00 95.44 173 ALA A N 1
ATOM 1343 C CA . ALA A 1 173 ? -17.428 -11.754 0.802 1.00 95.44 173 ALA A CA 1
ATOM 1344 C C . ALA A 1 173 ? -15.972 -12.110 1.156 1.00 95.44 173 ALA A C 1
ATOM 1346 O O . ALA A 1 173 ? -15.544 -13.231 0.905 1.00 95.44 173 ALA A O 1
ATOM 1347 N N . LEU A 1 174 ? -15.256 -11.194 1.813 1.00 94.94 174 LEU A N 1
ATOM 1348 C CA . LEU A 1 174 ? -13.911 -11.408 2.356 1.00 94.94 174 LEU A CA 1
ATOM 1349 C C . LEU A 1 174 ? -13.887 -12.177 3.695 1.00 94.94 174 LEU A C 1
ATOM 1351 O O . LEU A 1 174 ? -12.820 -12.424 4.248 1.00 94.94 174 LEU A O 1
ATOM 1355 N N . GLY A 1 175 ? -15.046 -12.563 4.239 1.00 95.31 175 GLY A N 1
ATOM 1356 C CA . GLY A 1 175 ? -15.147 -13.346 5.475 1.00 95.31 175 GLY A CA 1
ATOM 1357 C C . GLY A 1 175 ? -15.212 -12.526 6.767 1.00 95.31 175 GLY A C 1
ATOM 1358 O O . GLY A 1 175 ? -15.272 -13.107 7.852 1.00 95.31 175 GLY A O 1
ATOM 1359 N N . TYR A 1 176 ? -15.263 -11.193 6.692 1.00 90.69 176 TYR A N 1
ATOM 1360 C CA . TYR A 1 176 ? -15.472 -10.368 7.880 1.00 90.69 176 TYR A CA 1
ATOM 1361 C C . TYR A 1 176 ? -16.898 -10.531 8.413 1.00 90.69 176 TYR A C 1
ATOM 1363 O O . TYR A 1 176 ? -17.893 -10.410 7.694 1.00 90.69 176 TYR A O 1
ATOM 1371 N N . THR A 1 177 ? -16.996 -10.768 9.718 1.00 86.94 177 THR A N 1
ATOM 1372 C CA . THR A 1 177 ? -18.265 -10.970 10.432 1.00 86.94 177 THR A CA 1
ATOM 1373 C C . THR A 1 177 ? -18.763 -9.707 11.132 1.00 86.94 177 THR A C 1
ATOM 1375 O O . THR A 1 177 ? -19.958 -9.590 11.401 1.00 86.94 177 THR A O 1
ATOM 1378 N N . HIS A 1 178 ? -17.870 -8.744 11.371 1.00 80.50 178 HIS A N 1
ATOM 1379 C CA . HIS A 1 178 ? -18.134 -7.504 12.098 1.00 80.50 178 HIS A CA 1
ATOM 1380 C C . HIS A 1 178 ? -17.568 -6.300 11.329 1.00 80.50 178 HIS A C 1
ATOM 1382 O O . HIS A 1 178 ? -16.657 -6.437 10.515 1.00 80.50 178 HIS A O 1
ATOM 1388 N N . SER A 1 179 ? -18.112 -5.111 11.587 1.00 78.44 179 SER A N 1
ATOM 1389 C CA . SER A 1 179 ? -17.622 -3.834 11.054 1.00 78.44 179 SER A CA 1
ATOM 1390 C C . SER A 1 179 ? -17.864 -2.735 12.083 1.00 78.44 179 SER A C 1
ATOM 1392 O O . SER A 1 179 ? -18.709 -2.889 12.967 1.00 78.44 179 SER A O 1
ATOM 1394 N N . LEU A 1 180 ? -17.155 -1.619 11.946 1.00 73.38 180 LEU A N 1
ATOM 1395 C CA . LEU A 1 180 ? -17.334 -0.462 12.812 1.00 73.38 180 LEU A CA 1
ATOM 1396 C C . LEU A 1 180 ? -18.720 0.172 12.615 1.00 73.38 180 LEU A C 1
ATOM 1398 O O . LEU A 1 180 ? -19.283 0.195 11.512 1.00 73.38 180 LEU A O 1
ATOM 1402 N N . ALA A 1 181 ? -19.275 0.694 13.711 1.00 73.31 181 ALA A N 1
ATOM 1403 C CA . ALA A 1 181 ? -20.511 1.467 13.696 1.00 73.31 181 ALA A CA 1
ATOM 1404 C C . ALA A 1 181 ? -20.360 2.709 12.792 1.00 73.31 181 ALA A C 1
ATOM 1406 O O . ALA A 1 181 ? -19.265 3.264 12.697 1.00 73.31 181 ALA A O 1
ATOM 1407 N N . PRO A 1 182 ? -21.434 3.174 12.122 1.00 69.88 182 PRO A N 1
ATOM 1408 C CA . PRO A 1 182 ? -21.322 4.285 11.168 1.00 69.88 182 PRO A CA 1
ATOM 1409 C C . PRO A 1 182 ? -20.880 5.577 11.852 1.00 69.88 182 PRO A C 1
ATOM 1411 O O . PRO A 1 182 ? -20.182 6.386 11.256 1.00 69.88 182 PRO A O 1
ATOM 1414 N N . THR A 1 183 ? -21.248 5.737 13.121 1.00 69.50 183 THR A N 1
ATOM 1415 C CA . THR A 1 183 ? -20.846 6.852 13.977 1.00 69.50 183 THR A CA 1
ATOM 1416 C C . THR A 1 183 ? -19.332 6.942 14.166 1.00 69.50 183 THR A C 1
ATOM 1418 O O . THR A 1 183 ? -18.824 8.043 14.301 1.00 69.50 183 THR A O 1
ATOM 1421 N N . LEU A 1 184 ? -18.607 5.818 14.114 1.00 68.62 184 LEU A N 1
ATOM 1422 C CA . LEU A 1 184 ? -17.142 5.784 14.218 1.00 68.62 184 LEU A CA 1
ATOM 1423 C C . LEU A 1 184 ? -16.444 6.024 12.874 1.00 68.62 184 LEU A C 1
ATOM 1425 O O . LEU A 1 184 ? -15.271 6.376 12.840 1.00 68.62 184 LEU A O 1
ATOM 1429 N N . LEU A 1 185 ? -17.151 5.793 11.766 1.00 67.19 185 LEU A N 1
ATOM 1430 C CA . LEU A 1 185 ? -16.629 5.977 10.409 1.00 67.19 185 LEU A CA 1
ATOM 1431 C C . LEU A 1 185 ? -16.929 7.375 9.857 1.00 67.19 185 LEU A C 1
ATOM 1433 O O . LEU A 1 185 ? -16.295 7.804 8.898 1.00 67.19 185 LEU A O 1
ATOM 1437 N N . SER A 1 186 ? -17.896 8.078 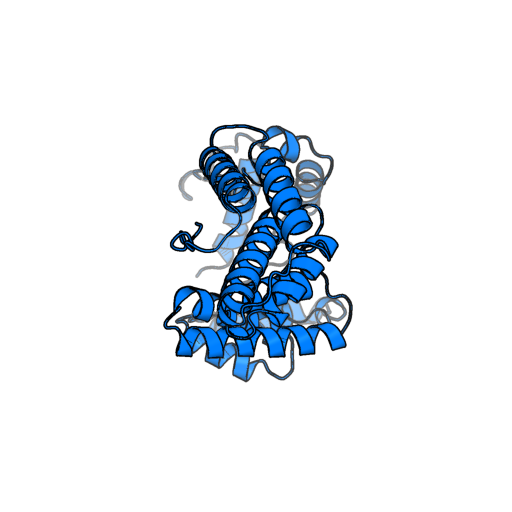10.447 1.00 62.66 186 SER A N 1
ATOM 1438 C CA . SER A 1 186 ? -18.273 9.428 10.052 1.00 62.66 186 SER A CA 1
ATOM 1439 C C . SER A 1 186 ? -17.403 10.464 10.762 1.00 62.66 186 SER A C 1
ATOM 1441 O O . SER A 1 186 ? -17.508 10.666 11.971 1.00 62.66 186 SER A O 1
ATOM 1443 N N . THR A 1 187 ? -16.591 11.192 9.998 1.00 54.91 187 THR A N 1
ATOM 1444 C CA . THR A 1 187 ? -15.819 12.342 10.498 1.00 54.91 187 THR A CA 1
ATOM 1445 C C . THR A 1 187 ? -16.711 13.496 10.968 1.00 54.91 187 THR A C 1
ATOM 1447 O O . THR A 1 187 ? -16.274 14.324 11.762 1.00 54.91 187 THR A O 1
ATOM 1450 N N . THR A 1 188 ? -17.975 13.542 10.532 1.00 51.00 188 THR A N 1
ATOM 1451 C CA . THR A 1 188 ? -18.958 14.556 10.948 1.00 51.00 188 THR A CA 1
ATOM 1452 C C . THR A 1 188 ? -19.650 14.223 12.270 1.00 51.00 188 THR A C 1
ATOM 1454 O O . THR A 1 188 ? -20.180 15.129 12.912 1.00 51.00 188 THR A O 1
ATOM 1457 N N . ALA A 1 189 ? -19.626 12.963 12.722 1.00 45.69 189 ALA A N 1
ATOM 1458 C CA . ALA A 1 189 ? -20.310 12.558 13.951 1.00 45.69 189 ALA A CA 1
ATOM 1459 C C . ALA A 1 189 ? -19.683 13.163 15.219 1.00 45.69 189 ALA A C 1
ATOM 1461 O O . ALA A 1 189 ? -20.407 13.441 16.168 1.00 45.69 189 ALA A O 1
ATOM 1462 N N . LEU A 1 190 ? -18.376 13.450 15.225 1.00 46.12 190 LEU A N 1
ATOM 1463 C CA . LEU A 1 190 ? -17.679 14.007 16.395 1.00 46.12 190 LEU A CA 1
ATOM 1464 C C . LEU A 1 190 ? -18.095 15.447 16.747 1.00 46.12 190 LEU A C 1
ATOM 1466 O O . LEU A 1 190 ? -17.870 15.886 17.869 1.00 46.12 190 LEU A O 1
ATOM 1470 N N . ALA A 1 191 ? -18.728 16.182 15.828 1.00 43.75 191 ALA A N 1
ATOM 1471 C CA . ALA A 1 191 ? -19.113 17.577 16.053 1.00 43.75 191 ALA A CA 1
ATOM 1472 C C . ALA A 1 191 ? -20.480 17.753 16.749 1.00 43.75 191 ALA A C 1
ATOM 1474 O O . ALA A 1 191 ? -20.877 18.887 17.015 1.00 43.75 191 ALA A O 1
ATOM 1475 N N . GLY A 1 192 ? -21.221 16.670 17.027 1.00 44.41 192 GLY A N 1
ATOM 1476 C CA . GLY A 1 192 ? -22.622 16.765 17.464 1.00 44.41 192 GLY A CA 1
ATOM 1477 C C . GLY A 1 192 ? -23.081 15.785 18.542 1.00 44.41 192 GLY A C 1
ATOM 1478 O O . GLY A 1 192 ? -24.276 15.756 18.840 1.00 44.41 192 GLY A O 1
ATOM 1479 N N . ILE A 1 193 ? -22.192 14.982 19.136 1.00 48.47 193 ILE A N 1
ATOM 1480 C CA . ILE A 1 193 ? -22.591 14.054 20.206 1.00 48.47 193 ILE A CA 1
ATOM 1481 C C . ILE A 1 193 ? -22.772 14.847 21.505 1.00 48.47 193 ILE A C 1
ATOM 1483 O O . ILE A 1 193 ? -21.835 15.083 22.257 1.00 48.47 193 ILE A O 1
ATOM 1487 N N . SER A 1 194 ? -24.003 15.292 21.754 1.00 47.31 194 SER A N 1
ATOM 1488 C CA . SER A 1 194 ? -24.431 15.801 23.059 1.00 47.31 194 SER A CA 1
ATOM 1489 C C . SER A 1 194 ? -24.300 14.701 24.122 1.00 47.31 194 SER A C 1
ATOM 1491 O O . SER A 1 194 ? -24.729 13.568 23.874 1.00 47.31 194 SER A O 1
ATOM 1493 N N . GLU A 1 195 ? -23.787 15.049 25.313 1.00 44.25 195 GLU A N 1
ATOM 1494 C CA . GLU A 1 195 ? -23.700 14.198 26.521 1.00 44.25 195 GLU A CA 1
ATOM 1495 C C . GLU 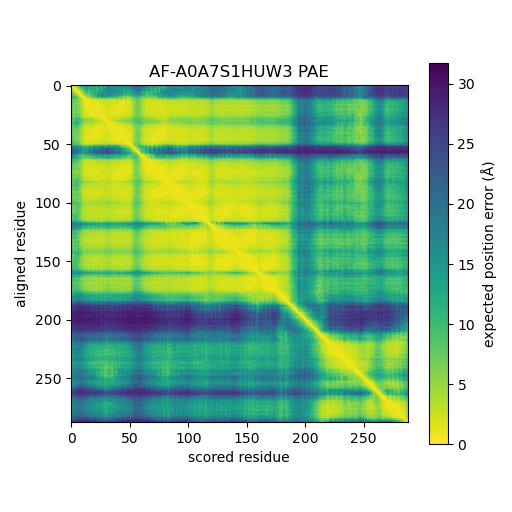A 1 195 ? -25.002 13.430 26.825 1.00 44.25 195 GLU A C 1
ATOM 1497 O O . GLU A 1 195 ? -24.967 12.315 27.349 1.00 44.25 195 GLU A O 1
ATOM 1502 N N . ALA A 1 196 ? -26.161 13.975 26.443 1.00 42.59 196 ALA A N 1
ATOM 1503 C CA . ALA A 1 196 ? -27.461 13.334 26.639 1.00 42.59 196 ALA A CA 1
ATOM 1504 C C . ALA A 1 196 ? -27.628 12.025 25.834 1.00 42.59 196 ALA A C 1
ATOM 1506 O O . ALA A 1 196 ? -28.352 11.122 26.254 1.00 42.59 196 ALA A O 1
ATOM 1507 N N . THR A 1 197 ? -26.929 11.886 24.705 1.00 47.03 197 THR A N 1
ATOM 1508 C CA . THR A 1 197 ? -26.991 10.695 23.835 1.00 47.03 197 THR A CA 1
ATOM 1509 C C . THR A 1 197 ? -26.200 9.520 24.422 1.00 47.03 197 THR A C 1
ATOM 1511 O O . THR A 1 197 ? -26.560 8.363 24.215 1.00 47.03 197 THR A O 1
ATOM 1514 N N . LEU A 1 198 ? -25.158 9.808 25.210 1.00 44.72 198 LEU A N 1
ATOM 1515 C CA . LEU A 1 198 ? -24.311 8.807 25.872 1.00 44.72 198 LEU A CA 1
ATOM 1516 C C . LEU A 1 198 ? -24.987 8.168 27.097 1.00 44.72 198 LEU A C 1
ATOM 1518 O O . LEU A 1 198 ? -24.687 7.026 27.444 1.00 44.72 198 LEU A O 1
ATOM 1522 N N . GLN A 1 199 ? -25.920 8.869 27.750 1.00 41.56 199 GLN A N 1
ATOM 1523 C CA . GLN A 1 199 ? -26.638 8.337 28.917 1.00 41.56 199 GLN A CA 1
ATOM 1524 C C . GLN A 1 199 ? -27.899 7.539 28.549 1.00 41.56 199 GLN A C 1
ATOM 1526 O O . GLN A 1 199 ? -28.248 6.604 29.269 1.00 41.56 199 GLN A O 1
ATOM 1531 N N . GLY A 1 200 ? -28.551 7.849 27.422 1.00 40.41 200 GLY A N 1
ATOM 1532 C CA . GLY A 1 200 ? -29.777 7.168 26.988 1.00 40.41 200 GLY A CA 1
ATOM 1533 C C . GLY A 1 200 ? -29.577 5.737 26.469 1.00 40.41 200 GLY A C 1
ATOM 1534 O O . GLY A 1 200 ? -30.485 4.919 26.589 1.00 40.41 200 GLY A O 1
ATOM 1535 N N . SER A 1 201 ? -28.394 5.392 25.942 1.00 46.28 201 SER A N 1
ATOM 1536 C CA . SER A 1 201 ? -28.169 4.087 25.292 1.00 46.28 201 SER A CA 1
ATOM 1537 C C . SER A 1 201 ? -27.817 2.938 26.247 1.00 46.28 201 SER A C 1
ATOM 1539 O O . SER A 1 201 ? -27.837 1.779 25.838 1.00 46.28 201 SER A O 1
ATOM 1541 N N . LYS A 1 202 ? -27.545 3.213 27.532 1.00 46.47 202 LYS A N 1
ATOM 1542 C CA . LYS A 1 202 ? -27.132 2.175 28.499 1.00 46.47 202 LYS A CA 1
ATOM 1543 C C . LYS A 1 202 ? -28.212 1.126 28.789 1.00 46.47 202 LYS A C 1
ATOM 1545 O O . LYS A 1 202 ? -27.867 0.001 29.133 1.00 46.47 202 LYS A O 1
ATOM 1550 N N . LEU A 1 203 ? -29.495 1.471 28.656 1.00 43.09 203 LEU A N 1
ATOM 1551 C CA . LEU A 1 203 ? -30.610 0.554 28.936 1.00 43.09 203 LEU A CA 1
ATOM 1552 C C . LEU A 1 203 ? -31.028 -0.283 27.717 1.00 43.09 203 LEU A C 1
ATOM 1554 O O . LEU A 1 203 ? -31.341 -1.457 27.884 1.00 43.09 203 LEU A O 1
ATOM 1558 N N . GLU A 1 204 ? -30.965 0.265 26.500 1.00 43.34 204 GLU A N 1
ATOM 1559 C CA . GLU A 1 204 ? -31.308 -0.471 25.268 1.00 43.34 204 GLU A CA 1
ATOM 1560 C C . GLU A 1 204 ? -30.137 -1.307 24.719 1.00 43.34 204 GLU A C 1
ATOM 1562 O O . GLU A 1 204 ? -30.349 -2.334 24.074 1.00 43.34 204 GLU A O 1
ATOM 1567 N N . ALA A 1 205 ? -28.885 -0.934 25.013 1.00 47.03 205 ALA A N 1
ATOM 1568 C CA . ALA A 1 205 ? -27.713 -1.685 24.558 1.00 47.03 205 ALA A CA 1
ATOM 1569 C C . ALA A 1 205 ? -27.629 -3.099 25.160 1.00 47.03 205 ALA A C 1
ATOM 1571 O O . ALA A 1 205 ? -27.059 -3.992 24.528 1.00 47.03 205 ALA A O 1
ATOM 1572 N N . HIS A 1 206 ? -28.219 -3.336 26.341 1.00 47.25 206 HIS A N 1
ATOM 1573 C CA . HIS A 1 206 ? -28.129 -4.627 27.027 1.00 47.25 206 HIS A CA 1
ATOM 1574 C C . HIS A 1 206 ? -28.738 -5.791 26.230 1.00 47.25 206 HIS A C 1
ATOM 1576 O O . HIS A 1 206 ? -28.164 -6.880 26.247 1.00 47.25 206 HIS A O 1
ATOM 1582 N N . GLU A 1 207 ? -29.795 -5.568 25.444 1.00 48.16 207 GLU A N 1
ATOM 1583 C CA . GLU A 1 207 ? -30.433 -6.625 24.637 1.00 48.16 207 GLU A CA 1
ATOM 1584 C C . GLU A 1 207 ? -29.676 -6.958 23.334 1.00 48.16 207 GLU A C 1
ATOM 1586 O O . GLU A 1 207 ? -29.958 -7.960 22.671 1.00 48.16 207 GLU A O 1
ATOM 1591 N N . HIS A 1 208 ? -28.671 -6.159 22.960 1.00 46.94 208 HIS A N 1
ATOM 1592 C CA . HIS A 1 208 ? -27.868 -6.356 21.745 1.00 46.94 208 HIS A CA 1
ATOM 1593 C C . HIS A 1 208 ? -26.387 -6.663 22.007 1.00 46.94 208 HIS A C 1
ATOM 1595 O O . HIS A 1 208 ? -25.649 -6.945 21.058 1.00 46.94 208 HIS A O 1
ATOM 1601 N N . THR A 1 209 ? -25.969 -6.703 23.276 1.00 48.47 209 THR A N 1
ATOM 1602 C CA . THR A 1 209 ? -24.577 -6.929 23.720 1.00 48.47 209 THR A CA 1
ATOM 1603 C C . THR A 1 209 ? -23.903 -8.159 23.107 1.00 48.47 209 THR A C 1
ATOM 1605 O O . THR A 1 209 ? -22.720 -8.109 22.797 1.00 48.47 209 THR A O 1
ATOM 1608 N N . ALA A 1 210 ? -24.638 -9.243 22.838 1.00 52.88 210 ALA A N 1
ATOM 1609 C CA . ALA A 1 210 ? -24.061 -10.464 22.265 1.00 52.88 210 ALA A CA 1
ATOM 1610 C C . ALA A 1 210 ? -23.575 -10.327 20.801 1.00 52.88 210 ALA A C 1
ATOM 1612 O O . ALA A 1 210 ? -22.953 -11.252 20.281 1.00 52.88 210 ALA A O 1
ATOM 1613 N N . LYS A 1 211 ? -23.886 -9.220 20.106 1.00 52.12 211 LYS A N 1
ATOM 1614 C CA . LYS A 1 211 ? -23.566 -9.012 18.676 1.00 52.12 211 LYS A CA 1
ATOM 1615 C C . LYS A 1 211 ? -22.785 -7.726 18.387 1.00 52.12 211 LYS A C 1
ATOM 1617 O O . LYS A 1 211 ? -22.580 -7.400 17.217 1.00 52.12 211 LYS A O 1
ATOM 1622 N N . VAL A 1 212 ? -22.376 -6.984 19.415 1.00 57.34 212 VAL A N 1
ATOM 1623 C CA . VAL A 1 212 ? -21.700 -5.688 19.266 1.00 57.34 212 VAL A CA 1
ATOM 1624 C C . VAL A 1 212 ? -20.408 -5.650 20.079 1.00 57.34 212 VAL A C 1
ATOM 1626 O O . VAL A 1 212 ? -20.322 -6.237 21.152 1.00 57.34 212 VAL A O 1
ATOM 1629 N N . VAL A 1 213 ? -19.392 -4.964 19.554 1.00 59.28 213 VAL A N 1
ATOM 1630 C CA . VAL A 1 213 ? -18.168 -4.638 20.299 1.00 59.28 213 VAL A CA 1
ATOM 1631 C C . VAL A 1 213 ? -18.397 -3.294 20.985 1.00 59.28 213 VAL A C 1
ATOM 1633 O O . VAL A 1 213 ? -18.764 -2.325 20.322 1.00 59.28 213 VAL A O 1
ATOM 1636 N N . ASN A 1 214 ? -18.192 -3.241 22.301 1.00 62.59 214 ASN A N 1
ATOM 1637 C CA . ASN A 1 214 ? -18.315 -2.007 23.072 1.00 62.59 214 ASN A CA 1
ATOM 1638 C C . ASN A 1 214 ? -17.092 -1.107 22.843 1.00 62.59 214 ASN A C 1
ATOM 1640 O O . ASN A 1 214 ? -15.953 -1.571 22.915 1.00 62.59 214 ASN A O 1
ATOM 1644 N N . VAL A 1 215 ? -17.337 0.178 22.586 1.00 64.50 215 VAL A N 1
ATOM 1645 C CA . VAL A 1 215 ? -16.310 1.228 22.534 1.00 64.50 215 VAL A CA 1
ATOM 1646 C C . VAL A 1 215 ? -16.459 2.093 23.780 1.00 64.50 215 VAL A C 1
ATOM 1648 O O . VAL A 1 215 ? -17.576 2.451 24.149 1.00 64.50 215 VAL A O 1
ATOM 1651 N N . PHE A 1 216 ? -15.338 2.388 24.433 1.00 66.38 216 PHE A N 1
ATOM 1652 C CA . PHE A 1 216 ? -15.282 3.213 25.635 1.00 66.38 216 PHE A CA 1
ATOM 1653 C C . PHE A 1 216 ? -14.626 4.538 25.288 1.00 66.38 216 PHE A C 1
ATOM 1655 O O . PHE A 1 216 ? -13.416 4.581 25.054 1.00 66.38 216 PHE A O 1
ATOM 1662 N N . ASP A 1 217 ? -15.425 5.598 25.274 1.00 64.69 217 ASP A N 1
ATOM 1663 C CA . ASP A 1 217 ? -14.894 6.955 25.323 1.00 64.69 217 ASP A CA 1
ATOM 1664 C C . ASP A 1 217 ? -14.270 7.194 26.708 1.00 64.69 217 ASP A C 1
ATOM 1666 O O . ASP A 1 217 ? -14.688 6.591 27.701 1.00 64.69 217 ASP A O 1
ATOM 1670 N N . ASP A 1 218 ? -13.218 8.013 26.757 1.00 66.75 218 ASP A N 1
ATOM 1671 C CA . ASP A 1 218 ? -12.483 8.352 27.985 1.00 66.75 218 ASP A CA 1
ATOM 1672 C C . ASP A 1 218 ? -11.976 7.137 28.785 1.00 66.75 218 ASP A C 1
ATOM 1674 O O . ASP A 1 218 ? -11.824 7.176 30.007 1.00 66.75 218 ASP A O 1
ATOM 1678 N N . ALA A 1 219 ? -11.653 6.041 28.087 1.00 80.00 219 ALA A N 1
ATOM 1679 C CA . ALA A 1 219 ? -11.099 4.826 28.691 1.00 80.00 219 ALA A CA 1
ATOM 1680 C C . ALA A 1 219 ? -9.755 5.045 29.410 1.00 80.00 219 ALA A C 1
ATOM 1682 O O . ALA A 1 219 ? -9.282 4.153 30.111 1.00 80.00 219 ALA A O 1
ATOM 1683 N N . LEU A 1 220 ? -9.116 6.198 29.200 1.00 82.81 220 LEU A N 1
ATOM 1684 C CA . LEU A 1 220 ? -7.901 6.620 29.880 1.00 82.81 220 LEU A CA 1
ATOM 1685 C C . LEU A 1 220 ? -8.175 7.937 30.616 1.00 82.81 220 LEU A C 1
ATOM 1687 O O . LEU A 1 220 ? -8.653 8.880 29.984 1.00 82.81 220 LEU A O 1
ATOM 1691 N N . PRO A 1 221 ? -7.812 8.060 31.906 1.00 88.69 221 PRO A N 1
ATOM 1692 C CA . PRO A 1 221 ? -7.866 9.333 32.610 1.00 88.69 221 PRO A CA 1
ATOM 1693 C C . PRO A 1 221 ? -7.025 10.386 31.884 1.00 88.69 221 PRO A C 1
ATOM 1695 O O . PRO A 1 221 ? -5.966 10.060 31.338 1.00 88.69 221 PRO A O 1
ATOM 1698 N N . GLN A 1 222 ? -7.455 11.648 31.922 1.00 86.19 222 GLN A N 1
ATOM 1699 C CA . GLN A 1 222 ? -6.814 12.742 31.187 1.00 86.19 222 GLN A CA 1
ATOM 1700 C C . GLN A 1 222 ? -5.306 12.839 31.463 1.00 86.19 222 GLN A C 1
ATOM 1702 O O . GLN A 1 222 ? -4.517 13.061 30.544 1.00 86.19 222 GLN A O 1
ATOM 1707 N N . GLU A 1 223 ? -4.872 12.640 32.711 1.00 87.25 223 GLU A N 1
ATOM 1708 C CA . GLU A 1 223 ? -3.452 12.672 33.064 1.00 87.25 223 GLU A CA 1
ATOM 1709 C C . GLU A 1 223 ? -2.669 11.517 32.431 1.00 87.25 223 GLU A C 1
ATOM 1711 O O . GLU A 1 223 ? -1.536 11.708 31.992 1.00 87.25 223 GLU A O 1
ATOM 1716 N N . MET A 1 224 ? -3.272 10.329 32.354 1.00 88.69 224 MET A N 1
ATOM 1717 C CA . MET A 1 224 ? -2.668 9.146 31.740 1.00 88.69 224 MET A CA 1
ATOM 1718 C C . MET A 1 224 ? -2.577 9.300 30.223 1.00 88.69 224 MET A C 1
ATOM 1720 O O . MET A 1 224 ? -1.535 9.006 29.639 1.00 88.69 224 MET A O 1
ATOM 1724 N N . LEU A 1 225 ? -3.632 9.828 29.598 1.00 86.50 225 LEU A N 1
ATOM 1725 C CA . LEU A 1 225 ? -3.628 10.166 28.180 1.00 86.50 225 LEU A CA 1
ATOM 1726 C C . LEU A 1 225 ? -2.537 11.195 27.862 1.00 86.50 225 LEU A C 1
ATOM 1728 O O . LEU A 1 225 ? -1.769 10.996 26.924 1.00 86.50 225 LEU A O 1
ATOM 1732 N N . ARG A 1 226 ? -2.412 12.253 28.673 1.00 88.31 226 ARG A N 1
ATOM 1733 C CA . ARG A 1 226 ? -1.358 13.265 28.510 1.00 88.31 226 ARG A CA 1
ATOM 1734 C C . ARG A 1 226 ? 0.038 12.650 28.603 1.00 88.31 226 ARG A C 1
ATOM 1736 O O . ARG A 1 226 ? 0.881 12.938 27.762 1.00 88.31 226 ARG A O 1
ATOM 1743 N N . LEU A 1 227 ? 0.271 11.764 29.574 1.00 88.38 227 LEU A N 1
ATOM 1744 C CA . LEU A 1 227 ? 1.544 11.046 29.696 1.00 88.38 227 LEU A CA 1
ATOM 1745 C C . LEU A 1 227 ? 1.851 10.203 28.451 1.00 88.38 227 LEU A C 1
ATOM 1747 O O . LEU A 1 227 ? 2.990 10.196 27.992 1.00 88.38 227 LEU A O 1
ATOM 1751 N N . MET A 1 228 ? 0.856 9.521 27.874 1.00 85.50 228 MET A N 1
ATOM 1752 C CA . MET A 1 228 ? 1.041 8.785 26.619 1.00 85.50 228 MET A CA 1
ATOM 1753 C C . MET A 1 228 ? 1.350 9.720 25.449 1.00 85.50 228 MET A C 1
ATOM 1755 O O . MET A 1 228 ? 2.253 9.441 24.667 1.00 85.50 228 MET A O 1
ATOM 1759 N N . GLN A 1 229 ? 0.631 10.836 25.334 1.00 89.12 229 GLN A N 1
ATOM 1760 C CA . GLN A 1 229 ? 0.873 11.834 24.292 1.00 89.12 229 GLN A CA 1
ATOM 1761 C C . GLN A 1 229 ? 2.283 12.427 24.391 1.00 89.12 229 GLN A C 1
ATOM 1763 O O . GLN A 1 229 ? 2.927 12.623 23.366 1.00 89.12 229 GLN A O 1
ATOM 1768 N N . GLU A 1 230 ? 2.783 12.669 25.604 1.00 90.06 230 GLU A N 1
ATOM 1769 C CA . GLU A 1 230 ? 4.158 13.118 25.843 1.00 90.06 230 GLU A CA 1
ATOM 1770 C C . GLU A 1 230 ? 5.179 12.016 25.495 1.00 90.06 230 GLU A C 1
ATOM 1772 O O . GLU A 1 230 ? 6.147 12.277 24.781 1.00 90.06 230 GLU A O 1
ATOM 1777 N N . ALA A 1 231 ? 4.945 10.773 25.934 1.00 86.75 231 ALA A N 1
ATOM 1778 C CA . ALA A 1 231 ? 5.841 9.636 25.693 1.00 86.75 231 ALA A CA 1
ATOM 1779 C C . ALA A 1 231 ? 5.935 9.226 24.212 1.00 86.75 231 ALA A C 1
ATOM 1781 O O . ALA A 1 231 ? 6.974 8.731 23.774 1.00 86.75 231 ALA A O 1
ATOM 1782 N N . PHE A 1 232 ? 4.866 9.450 23.445 1.00 87.50 232 PHE A N 1
ATOM 1783 C CA . PHE A 1 232 ? 4.776 9.166 22.011 1.00 87.50 232 PHE A CA 1
ATOM 1784 C C . PHE A 1 232 ? 4.730 10.440 21.157 1.00 87.50 232 PHE A C 1
ATOM 1786 O O . PHE A 1 232 ? 4.352 10.387 19.986 1.00 87.50 232 PHE A O 1
ATOM 1793 N N . ALA A 1 233 ? 5.127 11.596 21.699 1.00 90.00 233 ALA A N 1
ATOM 1794 C CA . ALA A 1 233 ? 5.227 12.821 20.911 1.00 90.00 233 ALA A CA 1
ATOM 1795 C C . ALA A 1 233 ? 6.173 12.597 19.715 1.00 90.00 233 ALA A C 1
ATOM 1797 O O . ALA A 1 233 ? 7.141 11.853 19.861 1.00 90.00 233 ALA A O 1
ATOM 1798 N N . PRO A 1 234 ? 5.981 13.237 18.546 1.00 85.62 234 PRO A N 1
ATOM 1799 C CA . PRO A 1 234 ? 6.849 13.023 17.377 1.00 85.62 234 PRO A CA 1
ATOM 1800 C C . PRO A 1 234 ? 8.348 13.249 17.644 1.00 85.62 234 PRO A C 1
ATOM 1802 O O . PRO A 1 234 ? 9.200 12.690 16.962 1.00 85.62 234 PRO A O 1
ATOM 1805 N N . THR A 1 235 ? 8.673 14.063 18.650 1.00 88.81 235 THR A N 1
ATOM 1806 C CA . THR A 1 235 ? 10.039 14.370 19.092 1.00 88.81 235 THR A CA 1
ATOM 1807 C C . THR A 1 235 ? 10.538 13.485 20.237 1.00 88.81 235 THR A C 1
ATOM 1809 O O . THR A 1 235 ? 11.661 13.675 20.703 1.00 88.81 235 THR A O 1
ATOM 1812 N N . ALA A 1 236 ? 9.722 12.549 20.728 1.00 90.38 236 ALA A N 1
ATOM 1813 C CA . ALA A 1 236 ? 10.076 11.692 21.847 1.00 90.38 236 ALA A CA 1
ATOM 1814 C C . ALA A 1 236 ? 11.236 10.747 21.477 1.00 90.38 236 ALA A C 1
ATOM 1816 O O . ALA A 1 236 ? 11.267 10.229 20.355 1.00 90.38 236 ALA A O 1
ATOM 1817 N N . PRO A 1 237 ? 12.154 10.451 22.419 1.00 88.56 237 PRO A N 1
ATOM 1818 C CA . PRO A 1 237 ? 13.260 9.517 22.194 1.00 88.56 237 PRO A CA 1
ATOM 1819 C C . PRO A 1 237 ? 12.812 8.109 21.785 1.00 88.56 237 PRO A C 1
ATOM 1821 O O . PRO A 1 237 ? 13.551 7.412 21.096 1.00 88.56 237 PRO A O 1
ATOM 1824 N N . PHE A 1 238 ? 11.580 7.720 22.135 1.00 86.25 238 PHE A N 1
ATOM 1825 C CA . PHE A 1 238 ? 10.991 6.429 21.789 1.00 86.25 238 PHE A CA 1
ATOM 1826 C C . PHE A 1 238 ? 11.172 6.072 20.304 1.00 86.25 238 PHE A C 1
ATOM 1828 O O . PHE A 1 238 ? 11.578 4.954 19.990 1.00 86.25 238 PHE A O 1
ATOM 1835 N N . TRP A 1 239 ? 10.918 7.011 19.388 1.00 86.00 239 TRP A N 1
ATOM 1836 C CA . TRP A 1 239 ? 10.967 6.746 17.947 1.00 86.00 239 TRP A CA 1
ATOM 1837 C C . TRP A 1 239 ? 12.378 6.433 17.426 1.00 86.00 239 TRP A C 1
ATOM 1839 O O . TRP A 1 239 ? 12.544 5.375 16.810 1.00 86.00 239 TRP A O 1
ATOM 1849 N N . PRO A 1 240 ? 13.406 7.283 17.651 1.00 85.62 240 PRO A N 1
ATOM 1850 C CA . PRO A 1 240 ? 14.768 6.963 17.235 1.00 85.62 240 PRO A CA 1
ATOM 1851 C C . PRO A 1 240 ? 15.364 5.777 18.004 1.00 85.62 240 PRO A C 1
ATOM 1853 O O . PRO A 1 240 ? 16.047 4.966 17.385 1.00 85.62 240 PRO A O 1
ATOM 1856 N N . GLU A 1 241 ? 15.084 5.620 19.304 1.00 87.56 241 GLU A N 1
ATOM 1857 C CA . GLU A 1 241 ? 15.609 4.503 20.111 1.00 87.56 241 GLU A CA 1
ATOM 1858 C C . GLU A 1 241 ? 15.103 3.144 19.621 1.00 87.56 241 GLU A C 1
ATOM 1860 O O . GLU A 1 241 ? 15.856 2.174 19.571 1.00 87.56 241 GLU A O 1
ATOM 1865 N N . ASN A 1 242 ? 13.842 3.085 19.197 1.00 82.31 242 ASN A N 1
ATOM 1866 C CA . ASN A 1 242 ? 13.244 1.875 18.642 1.00 82.31 242 ASN A CA 1
ATOM 1867 C C . ASN A 1 242 ? 13.387 1.788 17.119 1.00 82.31 242 ASN A C 1
ATOM 1869 O O . ASN A 1 242 ? 12.833 0.885 16.502 1.00 82.31 242 ASN A O 1
ATOM 1873 N N . SER A 1 243 ? 14.113 2.723 16.497 1.00 79.38 243 SER A N 1
ATOM 1874 C CA . SER A 1 243 ? 14.289 2.800 15.046 1.00 79.38 243 SER A CA 1
ATOM 1875 C C . SER A 1 243 ? 12.974 2.859 14.254 1.00 79.38 243 SER A C 1
ATOM 1877 O O . SER A 1 243 ? 12.976 2.511 13.080 1.00 79.38 243 SER A O 1
ATOM 1879 N N . TYR A 1 244 ? 11.862 3.326 14.833 1.00 77.50 244 TYR A N 1
ATOM 1880 C CA . TYR A 1 244 ? 10.558 3.427 14.145 1.00 77.50 244 TYR A CA 1
ATOM 1881 C C . TYR A 1 244 ? 10.584 4.344 12.916 1.00 77.50 244 TYR A C 1
ATOM 1883 O O . TYR A 1 244 ? 9.753 4.219 12.025 1.00 77.50 244 TYR A O 1
ATOM 1891 N N . ASN A 1 245 ? 11.567 5.241 12.842 1.00 69.19 245 ASN A N 1
ATOM 1892 C CA . ASN A 1 245 ? 11.799 6.089 11.674 1.00 69.19 245 ASN A CA 1
ATOM 1893 C C . ASN A 1 245 ? 12.493 5.338 10.520 1.00 69.19 245 ASN A C 1
ATOM 1895 O O . ASN A 1 245 ? 12.753 5.926 9.472 1.00 69.19 245 ASN A O 1
ATOM 1899 N N . SER A 1 246 ? 12.853 4.066 10.716 1.00 69.75 246 SER A N 1
ATOM 1900 C CA . SER A 1 246 ? 13.459 3.220 9.696 1.00 69.75 246 SER A CA 1
ATOM 1901 C C . SER A 1 246 ? 12.388 2.370 9.011 1.00 69.75 246 SER A C 1
ATOM 1903 O O . SE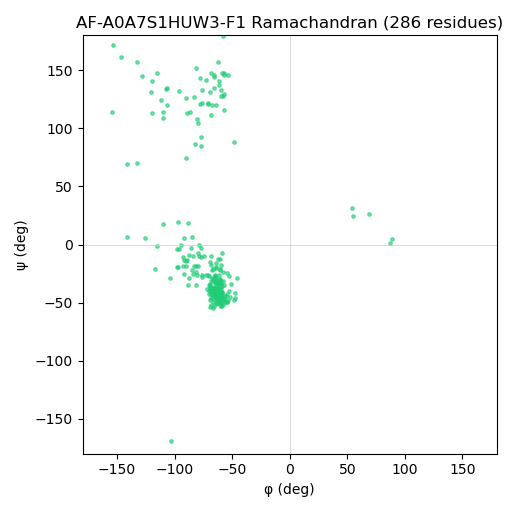R A 1 246 ? 11.649 1.673 9.703 1.00 69.75 246 SER A O 1
ATOM 1905 N N . PRO A 1 247 ? 12.357 2.309 7.667 1.00 63.22 247 PRO A N 1
ATOM 1906 C CA . PRO A 1 247 ? 11.459 1.410 6.934 1.00 63.22 247 PRO A CA 1
ATOM 1907 C C . PRO A 1 247 ? 11.730 -0.081 7.212 1.00 63.22 247 PRO A C 1
ATOM 1909 O O . PRO A 1 247 ? 10.919 -0.932 6.857 1.00 63.22 247 PRO A O 1
ATOM 1912 N N . ARG A 1 248 ? 12.865 -0.398 7.849 1.00 65.38 248 ARG A N 1
ATOM 1913 C CA . ARG A 1 248 ? 13.275 -1.749 8.266 1.00 65.38 248 ARG A CA 1
ATOM 1914 C C . ARG A 1 248 ? 12.598 -2.176 9.562 1.00 65.38 248 ARG A C 1
ATOM 1916 O O . ARG A 1 248 ? 12.428 -3.363 9.829 1.00 65.38 248 ARG A O 1
ATOM 1923 N N . THR A 1 249 ? 12.223 -1.202 10.380 1.00 67.94 249 THR A N 1
ATOM 1924 C CA . THR A 1 249 ? 11.501 -1.436 11.620 1.00 67.94 249 THR A CA 1
ATOM 1925 C C . THR A 1 249 ? 10.038 -1.591 11.243 1.00 67.94 249 THR A C 1
ATOM 1927 O O . THR A 1 249 ? 9.284 -0.623 11.184 1.00 67.94 249 THR A O 1
ATOM 1930 N N . GLY A 1 250 ? 9.655 -2.821 10.890 1.00 66.12 250 GLY A N 1
ATOM 1931 C CA . GLY A 1 250 ? 8.258 -3.166 10.648 1.00 66.12 250 GLY A CA 1
ATOM 1932 C C . GLY A 1 250 ? 7.383 -2.893 11.875 1.00 66.12 250 GLY A C 1
ATOM 1933 O O . GLY A 1 250 ? 7.856 -2.497 12.940 1.00 66.12 250 GLY A O 1
ATOM 1934 N N . PHE A 1 251 ? 6.083 -3.155 11.756 1.00 65.12 251 PHE A N 1
ATOM 1935 C CA . PHE A 1 251 ? 5.199 -3.092 12.915 1.00 65.12 251 PHE A CA 1
ATOM 1936 C C . PHE A 1 251 ? 5.603 -4.165 13.924 1.00 65.12 251 PHE A C 1
ATOM 1938 O O . PHE A 1 251 ? 5.552 -5.359 13.626 1.00 65.12 251 PHE A O 1
ATOM 1945 N N . PHE A 1 252 ? 5.971 -3.748 15.129 1.00 66.31 252 PHE A N 1
ATOM 1946 C CA . PHE A 1 252 ? 6.179 -4.662 16.236 1.00 66.31 252 PHE A CA 1
ATOM 1947 C C . PHE A 1 252 ? 5.221 -4.311 17.366 1.0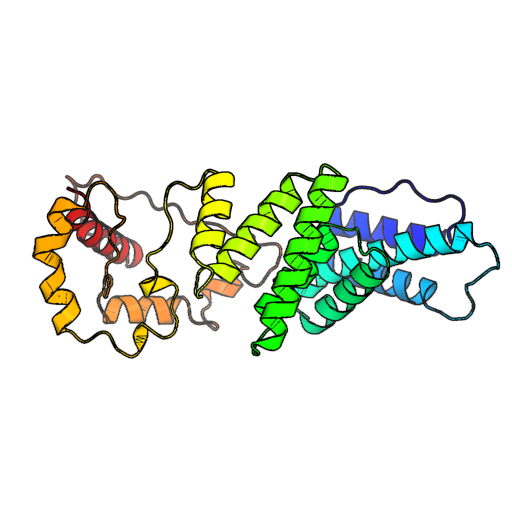0 66.31 252 PHE A C 1
ATOM 1949 O O . PHE A 1 252 ? 4.930 -3.149 17.641 1.00 66.31 252 PHE A O 1
ATOM 1956 N N . SER A 1 253 ? 4.690 -5.343 18.008 1.00 67.69 253 SER A N 1
ATOM 1957 C CA . SER A 1 253 ? 3.842 -5.192 19.182 1.00 67.69 253 SER A CA 1
ATOM 1958 C C . SER A 1 253 ? 4.634 -5.609 20.410 1.00 67.69 253 SER A C 1
ATOM 1960 O O . SER A 1 253 ? 5.310 -6.640 20.414 1.00 67.69 253 SER A O 1
ATOM 1962 N N . PHE A 1 254 ? 4.558 -4.806 21.467 1.00 74.25 254 PHE A N 1
ATOM 1963 C CA . PHE A 1 254 ? 5.036 -5.236 22.771 1.00 74.25 254 PHE A CA 1
ATOM 1964 C C . PHE A 1 254 ? 3.990 -6.162 23.383 1.00 74.25 254 PHE A C 1
ATOM 1966 O O . PHE A 1 254 ? 2.842 -5.770 23.590 1.00 74.25 254 PHE A O 1
ATOM 1973 N N . GLN A 1 255 ? 4.385 -7.393 23.693 1.00 75.56 255 GLN A N 1
ATOM 1974 C CA . GLN A 1 255 ? 3.553 -8.291 24.480 1.00 75.56 255 GLN A CA 1
ATOM 1975 C C . GLN A 1 255 ? 3.879 -8.081 25.954 1.00 75.56 255 GLN A C 1
ATOM 1977 O O . GLN A 1 255 ? 4.985 -8.376 26.404 1.00 75.56 255 GLN A O 1
ATOM 1982 N N . HIS A 1 256 ? 2.914 -7.562 26.708 1.00 73.81 256 HIS A N 1
ATOM 1983 C CA . HIS A 1 256 ? 3.050 -7.397 28.147 1.00 73.81 256 HIS A CA 1
ATOM 1984 C C . HIS A 1 256 ? 2.197 -8.443 28.862 1.00 73.81 256 HIS A C 1
ATOM 1986 O O . HIS A 1 256 ? 0.981 -8.506 28.674 1.00 73.81 256 HIS A O 1
ATOM 1992 N N . ARG A 1 257 ? 2.832 -9.297 29.670 1.00 74.62 257 ARG A N 1
ATOM 1993 C CA . ARG A 1 257 ? 2.118 -10.329 30.422 1.00 74.62 257 ARG A CA 1
ATOM 1994 C C . ARG A 1 257 ? 1.498 -9.705 31.662 1.00 74.62 257 ARG A C 1
ATOM 1996 O O . ARG A 1 257 ? 2.207 -9.390 32.612 1.00 74.62 257 ARG A O 1
ATOM 2003 N N . LEU A 1 258 ? 0.178 -9.567 31.658 1.00 67.94 258 LEU A N 1
ATOM 2004 C CA . LEU A 1 258 ? -0.546 -9.102 32.833 1.00 67.94 258 LEU A CA 1
ATOM 2005 C C . LEU A 1 258 ? -0.696 -10.241 33.860 1.00 67.94 258 LEU A C 1
ATOM 2007 O O . LEU A 1 258 ? -0.855 -11.402 33.463 1.00 67.94 258 LEU A O 1
ATOM 2011 N N . PRO A 1 259 ? -0.616 -9.947 35.172 1.00 68.75 259 PRO A N 1
ATOM 2012 C CA . PRO A 1 259 ? -0.919 -10.930 36.209 1.00 68.75 259 PRO A CA 1
ATOM 2013 C C . PRO A 1 259 ? -2.385 -11.391 36.111 1.00 68.75 259 PRO A C 1
ATOM 2015 O O . PRO A 1 259 ? -3.210 -10.664 35.561 1.00 68.75 259 PRO A O 1
ATOM 2018 N N . PRO A 1 260 ? -2.744 -12.581 36.625 1.00 70.94 260 PRO A N 1
ATOM 2019 C CA . PRO A 1 260 ? -4.134 -13.031 36.656 1.00 70.94 260 PRO A CA 1
ATOM 2020 C C . PRO A 1 260 ? -5.049 -11.997 37.322 1.00 70.94 260 PRO A C 1
ATOM 2022 O O . PRO A 1 260 ? -4.656 -11.353 38.291 1.00 70.94 260 PRO A O 1
ATOM 2025 N N . PHE A 1 261 ? -6.292 -11.874 36.849 1.00 60.34 261 PHE A N 1
ATOM 2026 C CA . PHE A 1 261 ? -7.249 -10.884 37.367 1.00 60.34 261 PHE A CA 1
ATOM 2027 C C . PHE A 1 261 ? -7.508 -11.034 38.880 1.00 60.34 261 PHE A C 1
ATOM 2029 O O . PHE A 1 261 ? -7.709 -10.046 39.580 1.00 60.34 261 PHE A O 1
ATOM 2036 N N . ALA A 1 262 ? -7.433 -12.263 39.405 1.00 59.09 262 ALA A N 1
ATOM 2037 C CA . ALA A 1 262 ? -7.555 -12.553 40.836 1.00 59.09 262 ALA A CA 1
ATOM 2038 C C . ALA A 1 262 ? -6.387 -12.002 41.685 1.00 59.09 262 ALA A C 1
ATOM 2040 O O . ALA A 1 262 ? -6.564 -11.765 42.876 1.00 59.09 262 ALA A O 1
ATOM 2041 N N . ASP A 1 263 ? -5.231 -11.732 41.068 1.00 64.19 263 ASP A N 1
ATOM 2042 C CA . ASP A 1 263 ? -4.033 -11.169 41.705 1.00 64.19 263 ASP A CA 1
ATOM 2043 C C . ASP A 1 263 ? -3.926 -9.642 41.513 1.00 64.19 263 ASP A C 1
ATOM 2045 O O . ASP A 1 263 ? -2.856 -9.054 41.696 1.00 64.19 263 ASP A O 1
ATOM 2049 N N . ALA A 1 264 ? -5.033 -8.960 41.182 1.00 58.09 264 ALA A N 1
ATOM 2050 C CA . ALA A 1 264 ? -5.093 -7.502 41.002 1.00 58.09 264 ALA A CA 1
ATOM 2051 C C . ALA A 1 264 ? -4.686 -6.682 42.249 1.00 58.09 264 ALA A C 1
ATOM 2053 O O . ALA A 1 264 ? -4.552 -5.463 42.168 1.00 58.09 264 ALA A O 1
ATOM 2054 N N . GLY A 1 265 ? -4.459 -7.333 43.396 1.00 63.44 265 GLY A N 1
ATOM 2055 C CA . GLY A 1 265 ? -3.865 -6.721 44.587 1.00 63.44 265 GLY A CA 1
ATOM 2056 C C . GLY A 1 265 ? -2.353 -6.477 44.492 1.00 63.44 265 GLY A C 1
ATOM 2057 O O . GLY A 1 265 ? -1.796 -5.808 45.362 1.00 63.44 265 GLY A O 1
ATOM 2058 N N . ARG A 1 266 ? -1.661 -6.995 43.466 1.00 71.88 266 ARG A N 1
ATOM 2059 C CA . ARG A 1 266 ? -0.241 -6.693 43.250 1.00 71.88 266 ARG A CA 1
ATOM 2060 C C . ARG A 1 266 ? -0.079 -5.247 42.780 1.00 71.88 266 ARG A C 1
ATOM 2062 O O . ARG A 1 266 ? -0.575 -4.876 41.717 1.00 71.88 266 ARG A O 1
ATOM 2069 N N . SER A 1 267 ? 0.687 -4.465 43.540 1.00 77.25 267 SER A N 1
ATOM 2070 C CA . SER A 1 267 ? 1.039 -3.098 43.157 1.00 77.25 267 SER A CA 1
ATOM 2071 C C . SER A 1 267 ? 1.763 -3.086 41.802 1.00 77.25 267 SER A C 1
ATOM 2073 O O . SER A 1 267 ? 2.745 -3.824 41.645 1.00 77.25 267 SER A O 1
ATOM 2075 N N . PRO A 1 268 ? 1.305 -2.274 40.834 1.00 80.56 268 PRO A N 1
ATOM 2076 C CA . PRO A 1 268 ? 1.959 -2.147 39.538 1.00 80.56 268 PRO A CA 1
ATOM 2077 C C . PRO A 1 268 ? 3.386 -1.614 39.706 1.00 80.56 268 PRO A C 1
ATOM 2079 O O . PRO A 1 268 ? 3.647 -0.758 40.553 1.00 80.56 268 PRO A O 1
ATOM 2082 N N . GLN A 1 269 ? 4.322 -2.138 38.916 1.00 81.06 269 GLN A N 1
ATOM 2083 C CA . GLN A 1 269 ? 5.753 -1.853 39.065 1.00 81.06 269 GLN A CA 1
ATOM 2084 C C . GLN A 1 269 ? 6.225 -0.640 38.260 1.00 81.06 269 GLN A C 1
ATOM 2086 O O . GLN A 1 269 ? 7.295 -0.098 38.527 1.00 81.06 269 GLN A O 1
ATOM 2091 N N . ASN A 1 270 ? 5.454 -0.223 37.258 1.00 82.69 270 ASN A N 1
ATOM 2092 C CA . ASN A 1 270 ? 5.790 0.884 36.368 1.00 82.69 270 ASN A CA 1
ATOM 2093 C C . ASN A 1 270 ? 4.515 1.524 35.786 1.00 82.69 270 ASN A C 1
ATOM 2095 O O . ASN A 1 270 ? 3.409 1.005 35.945 1.00 82.69 270 ASN A O 1
ATOM 2099 N N . GLY A 1 271 ? 4.674 2.657 35.095 1.00 79.75 271 GLY A N 1
ATOM 2100 C CA . GLY A 1 271 ? 3.555 3.395 34.499 1.00 79.75 271 GLY A CA 1
ATOM 2101 C C . GLY A 1 271 ? 2.768 2.605 33.446 1.00 79.75 271 GLY A C 1
ATOM 2102 O O . GLY A 1 271 ? 1.549 2.747 33.371 1.00 79.75 271 GLY A O 1
ATOM 2103 N N . LEU A 1 272 ? 3.433 1.728 32.683 1.00 81.19 272 LEU A N 1
ATOM 2104 C CA . LEU A 1 272 ? 2.778 0.881 31.684 1.00 81.19 272 LEU A CA 1
ATOM 2105 C C . LEU A 1 272 ? 1.835 -0.129 32.351 1.00 81.19 272 LEU A C 1
ATOM 2107 O O . LEU A 1 272 ? 0.707 -0.298 31.903 1.00 81.19 272 LEU A O 1
ATOM 2111 N N . GLU A 1 273 ? 2.252 -0.753 33.453 1.00 82.94 273 GLU A N 1
ATOM 2112 C CA . GLU A 1 273 ? 1.396 -1.660 34.224 1.00 82.94 273 GLU A CA 1
ATOM 2113 C C . GLU A 1 273 ? 0.185 -0.941 34.827 1.00 82.94 273 GLU A C 1
ATOM 2115 O O . GLU A 1 273 ? -0.921 -1.475 34.765 1.00 82.94 273 GLU A O 1
ATOM 2120 N N . ILE A 1 274 ? 0.361 0.280 35.353 1.00 83.44 274 ILE A N 1
ATOM 2121 C CA . ILE A 1 274 ? -0.754 1.107 35.854 1.00 83.44 274 ILE A CA 1
ATOM 2122 C C . ILE A 1 274 ? -1.785 1.332 34.740 1.00 83.44 274 ILE A C 1
ATOM 2124 O O . ILE A 1 274 ? -2.985 1.144 34.953 1.00 83.44 274 ILE A O 1
ATOM 2128 N N . MET A 1 275 ? -1.311 1.706 33.550 1.00 84.75 275 MET A N 1
ATOM 2129 C CA . MET A 1 275 ? -2.152 1.952 32.381 1.00 84.75 275 MET A CA 1
ATOM 2130 C C . MET A 1 275 ? -2.871 0.684 31.921 1.00 84.75 275 MET A C 1
ATOM 2132 O O . MET A 1 275 ? -4.091 0.688 31.772 1.00 84.75 275 MET A O 1
ATOM 2136 N N . LEU A 1 276 ? -2.149 -0.424 31.748 1.00 84.56 276 LEU A N 1
ATOM 2137 C CA . LEU A 1 276 ? -2.740 -1.683 31.301 1.00 84.56 276 LEU A CA 1
ATOM 2138 C C . LEU A 1 276 ? -3.756 -2.230 32.311 1.00 84.56 276 LEU A C 1
ATOM 2140 O O . LEU A 1 276 ? -4.818 -2.697 31.909 1.00 84.56 276 LEU A O 1
ATOM 2144 N N . GLN A 1 277 ? -3.488 -2.125 33.617 1.00 81.94 277 GLN A N 1
ATOM 2145 C CA . GLN A 1 277 ? -4.457 -2.485 34.657 1.00 81.94 277 GLN A CA 1
ATOM 2146 C C . GLN A 1 277 ? -5.696 -1.580 34.646 1.00 81.94 277 GLN A C 1
ATOM 2148 O O . GLN A 1 277 ? -6.779 -2.032 35.022 1.00 81.94 277 GLN A O 1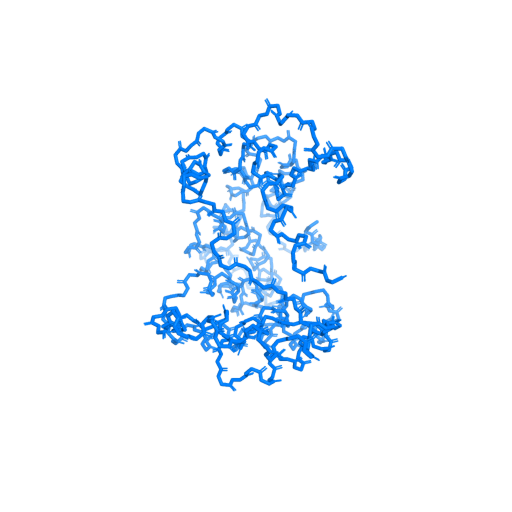
ATOM 2153 N N . HIS A 1 278 ? -5.560 -0.305 34.270 1.00 84.75 278 HIS A N 1
ATOM 2154 C CA . HIS A 1 278 ? -6.701 0.595 34.111 1.00 84.75 278 HIS A CA 1
ATOM 2155 C C . HIS A 1 278 ? -7.549 0.194 32.898 1.00 84.75 278 HIS A C 1
ATOM 2157 O O . HIS A 1 278 ? -8.733 -0.093 33.064 1.00 84.75 278 HIS A O 1
ATOM 2163 N N . VAL A 1 279 ? -6.930 0.071 31.717 1.00 83.56 279 VAL A N 1
ATOM 2164 C CA . VAL A 1 279 ? -7.601 -0.365 30.479 1.00 83.56 279 VAL A CA 1
ATOM 2165 C C . VAL A 1 279 ? -8.297 -1.707 30.685 1.00 83.56 279 VAL A C 1
ATOM 2167 O O . VAL A 1 279 ? -9.447 -1.875 30.290 1.00 83.56 279 VAL A O 1
ATOM 2170 N N . TRP A 1 280 ? -7.640 -2.652 31.360 1.00 80.31 280 TRP A N 1
ATOM 2171 C CA . TRP A 1 280 ? -8.231 -3.955 31.642 1.00 80.31 280 TRP A CA 1
ATOM 2172 C C . TRP A 1 280 ? -9.431 -3.860 32.589 1.00 80.31 280 TRP A C 1
ATOM 2174 O O . TRP A 1 280 ? -10.441 -4.511 32.342 1.00 80.31 280 TRP A O 1
ATOM 2184 N N . ARG A 1 281 ? -9.378 -3.025 33.636 1.00 80.31 281 ARG A N 1
ATOM 2185 C CA . ARG A 1 281 ? -10.537 -2.792 34.516 1.00 80.31 281 ARG A CA 1
ATOM 2186 C C . ARG A 1 281 ? -11.717 -2.190 33.760 1.00 80.31 281 ARG A C 1
ATOM 2188 O O . ARG A 1 281 ? -12.830 -2.667 33.941 1.00 80.31 281 ARG A O 1
ATOM 2195 N N . VAL A 1 282 ? -11.475 -1.200 32.900 1.00 80.69 282 VAL A N 1
ATOM 2196 C CA . VAL A 1 282 ? -12.518 -0.611 32.043 1.00 80.69 282 VAL A CA 1
ATOM 2197 C C . VAL A 1 282 ? -13.097 -1.679 31.112 1.00 80.69 282 VAL A C 1
ATOM 2199 O O . VAL A 1 282 ? -14.306 -1.901 31.109 1.00 80.69 282 VAL A O 1
ATOM 2202 N N . ALA A 1 283 ? -12.247 -2.431 30.411 1.00 77.00 283 ALA A N 1
ATOM 2203 C CA . ALA A 1 283 ? -12.670 -3.496 29.504 1.00 77.00 283 ALA A CA 1
ATOM 2204 C C . ALA A 1 283 ? -13.411 -4.647 30.212 1.00 77.00 283 ALA A C 1
ATOM 2206 O O . ALA A 1 283 ? -14.327 -5.226 29.640 1.00 77.00 283 ALA A O 1
ATOM 2207 N N . ALA A 1 284 ? -13.071 -4.971 31.461 1.00 75.31 284 ALA A N 1
ATOM 2208 C CA . ALA A 1 284 ? -13.765 -6.003 32.234 1.00 75.31 284 ALA A CA 1
ATOM 2209 C C . ALA A 1 284 ? -15.213 -5.611 32.584 1.00 75.31 284 ALA A C 1
ATOM 2211 O O . ALA A 1 284 ? -16.036 -6.489 32.808 1.00 75.31 284 ALA A O 1
ATOM 2212 N N . THR A 1 285 ? -15.554 -4.317 32.586 1.00 70.75 285 THR A N 1
ATOM 2213 C CA . THR A 1 285 ? -16.958 -3.871 32.709 1.00 70.75 285 THR A CA 1
ATOM 2214 C C . THR A 1 285 ? -17.753 -4.013 31.407 1.00 70.75 285 THR A C 1
ATOM 2216 O O . THR A 1 285 ? -18.973 -3.869 31.409 1.00 70.75 285 THR A O 1
ATOM 2219 N N . ALA A 1 286 ? -17.065 -4.289 30.295 1.00 60.50 286 ALA A N 1
ATOM 2220 C CA . ALA A 1 286 ? -17.619 -4.314 28.946 1.00 60.50 286 ALA A CA 1
ATOM 2221 C C . ALA A 1 286 ? -18.129 -5.674 28.488 1.00 60.50 286 ALA A C 1
ATOM 2223 O O . ALA A 1 286 ? -18.917 -5.738 27.544 1.00 60.50 286 ALA A O 1
ATOM 2224 N N . VAL A 1 287 ? -17.582 -6.741 29.066 1.00 52.41 287 VAL A N 1
ATOM 2225 C CA . VAL A 1 287 ? -17.814 -8.117 28.640 1.00 52.41 287 VAL A CA 1
ATOM 2226 C C . VAL A 1 287 ? -18.648 -8.783 29.738 1.00 52.41 287 VAL A C 1
ATOM 2228 O O . VAL A 1 287 ? -18.153 -8.858 30.862 1.00 52.41 287 VAL A O 1
ATOM 2231 N N . PRO A 1 288 ? -19.906 -9.174 29.459 1.00 49.34 288 PRO A N 1
ATOM 2232 C CA . PRO A 1 288 ? -20.757 -9.856 30.433 1.00 49.34 288 PRO A CA 1
ATOM 2233 C C . PRO A 1 288 ? -20.209 -11.228 30.846 1.00 49.34 288 PRO A C 1
ATOM 2235 O O . PRO A 1 288 ? -19.496 -11.863 30.031 1.00 49.34 288 PRO A O 1
#

pLDDT: mean 80.84, std 16.52, range [40.41, 98.19]

Secondary structure (DSSP, 8-state):
----PPPPTTS-HHHHHHHHHHHHHHHGGGTSTTHHHHHHHHHHHHHHHHHSTT---S-HHHHHHHHHHHHHHHHHHHHHHTTT-HHHHHHHHHHHHHH-TT-HHHHHHHHHHHHHH--SHHHHHHHHHHHHHHHHHHHHHT-HHHHHHHHHHHHHHHTTSTTHHHHHHHHHHTT------HHHH-TTGGG---HHHHHHHHHHGGGTGGG-----TT-S-HHHHHHHHHHT-TTSTHHHHTTTTSTTS--------PPPGGGTTSPPSSHHHHHHHHHHHHHHTT--

Nearest PDB structures (foldseek):
  8q9t-assembly1_E  TM=4.181E-01  e=1.967E-01  Saccharomyces cerevisiae
  6e9t-assembly1_B  TM=2.976E-01  e=7.537E-02  synthetic construct
  4fsc-assembly2_B  TM=4.682E-01  e=2.073E+00  Bacillus thuringiensis Bt407
  7rdr-assembly1_A  TM=1.882E-01  e=3.784E-01  unidentified

Foldseek 3Di:
DDDDDPDDPLDDVLLVVLQVQLVVLVVCVLPDPCSLVSSLVSLVVSLCVLPDPPPDDDDPVVVLVSLQVNLVSLQVNLVSCCVPCVVSSLVSLVSSCVSCVLALQSLLVNLVSLVVVDPDPVSLVVSLVSLVSSLVSCVVVVVVVSNLSSLQVNLLSQCQDPNNVVSVVSCVVVVDPDDDDNCVSHPVNVVDDDPVNVVVCPVVCVVVLVRDQDDDDCLDPPVLVVVVCQCPPPPHPVCVVQVVVDPSNPDDDDDDDQDPPVVLVDDDPDSVNVSVSSSVVSVVVSHD

Sequence (288 aa):
FFRHLPLVPTMDHKVVALYGQAMEALQEADHRLGAEVEAERLLGRAIAMMTEPGSRRKRKRADEEAAEMLAQLRFILGRIVEWKQPDQALQLYAAVCQATPDSAEANLHLARLQWQCAAEPEAIAAVEARLRDAVASSERNGDGATGQDALELLARLLGPGDRRLEAYRILRALGYTHSLAPTLLSTTALAGISEATLQGSKLEAHEHTAKVVNVFDDALPQEMLRLMQEAFAPTAPFWPENSYNSPRTGFFSFQHRLPPFADAGRSPQNGLEIMLQHVWRVAATAVP